Protein AF-A0AAD9BWB8-F1 (afdb_monomer_lite)

Structure (mmCIF, N/CA/C/O backbone):
data_AF-A0AAD9BWB8-F1
#
_entry.id   AF-A0AAD9BWB8-F1
#
loop_
_atom_site.group_PDB
_atom_site.id
_atom_site.type_symbol
_atom_site.label_atom_id
_atom_site.label_alt_id
_atom_site.label_comp_id
_atom_site.label_asym_id
_atom_site.label_entity_id
_atom_site.label_seq_id
_atom_site.pdbx_PDB_ins_code
_atom_site.Cartn_x
_atom_site.Cartn_y
_atom_site.Cartn_z
_atom_site.occupancy
_atom_site.B_iso_or_equiv
_atom_site.auth_seq_id
_atom_site.auth_comp_id
_atom_site.auth_asym_id
_atom_site.auth_atom_id
_atom_site.pdbx_PDB_model_num
ATOM 1 N N . MET A 1 1 ? -26.748 -10.540 14.492 1.00 40.69 1 MET A N 1
ATOM 2 C CA . MET A 1 1 ? -25.466 -10.487 15.224 1.00 40.69 1 MET A CA 1
ATOM 3 C C . MET A 1 1 ? -24.370 -10.670 14.185 1.00 40.69 1 MET A C 1
ATOM 5 O O . MET A 1 1 ? -24.223 -11.772 13.678 1.00 40.69 1 MET A O 1
ATOM 9 N N . ARG A 1 2 ? -23.760 -9.584 13.698 1.00 31.12 2 ARG A N 1
ATOM 10 C CA . ARG A 1 2 ? -22.780 -9.648 12.600 1.00 31.12 2 ARG A CA 1
ATOM 11 C C . ARG A 1 2 ? -21.392 -9.395 13.172 1.00 31.12 2 ARG A C 1
ATOM 13 O O . ARG A 1 2 ? -21.224 -8.481 13.971 1.00 31.12 2 ARG A O 1
ATOM 20 N N . ALA A 1 3 ? -20.481 -10.296 12.828 1.00 36.25 3 ALA A N 1
ATOM 21 C CA . ALA A 1 3 ? -19.157 -10.429 13.403 1.00 36.25 3 ALA A CA 1
ATOM 22 C C . ALA A 1 3 ? -18.286 -9.199 13.115 1.00 36.25 3 ALA A C 1
ATOM 24 O O . ALA A 1 3 ? -18.268 -8.688 11.997 1.00 36.25 3 ALA A O 1
ATOM 25 N N . PHE A 1 4 ? -17.602 -8.739 14.161 1.00 44.34 4 PHE A N 1
ATOM 26 C CA . PHE A 1 4 ? -16.553 -7.727 14.123 1.00 44.34 4 PHE A CA 1
ATOM 27 C C . PHE A 1 4 ? -15.409 -8.166 13.201 1.00 44.34 4 PHE A C 1
ATOM 29 O O . PHE A 1 4 ? -15.159 -9.365 13.065 1.00 44.34 4 PHE A O 1
ATOM 36 N N . ASN A 1 5 ? -14.692 -7.205 12.615 1.00 43.66 5 ASN A N 1
ATOM 37 C CA . ASN A 1 5 ? -13.374 -7.477 12.056 1.00 43.66 5 ASN A CA 1
ATOM 38 C C . ASN A 1 5 ? -12.444 -7.813 13.230 1.00 43.66 5 ASN A C 1
ATOM 40 O O . ASN A 1 5 ? -12.189 -6.949 14.065 1.00 43.66 5 ASN A O 1
ATOM 44 N N . LYS A 1 6 ? -12.043 -9.079 13.346 1.00 48.22 6 LYS A N 1
ATOM 45 C CA . LYS A 1 6 ? -11.223 -9.591 14.454 1.00 48.22 6 LYS A CA 1
ATOM 46 C C . LYS A 1 6 ? -9.721 -9.539 14.161 1.00 48.22 6 LYS A C 1
ATOM 48 O O . LYS A 1 6 ? -8.944 -9.961 15.002 1.00 48.22 6 LYS A O 1
ATOM 53 N N . ASP A 1 7 ? -9.323 -8.991 13.017 1.00 58.81 7 ASP A N 1
ATOM 54 C CA . ASP A 1 7 ? -7.925 -8.968 12.565 1.00 58.81 7 ASP A CA 1
ATOM 55 C C . ASP A 1 7 ? -7.147 -7.749 13.099 1.00 58.81 7 ASP A C 1
ATOM 57 O O . ASP A 1 7 ? -6.237 -7.242 12.450 1.00 58.81 7 ASP A O 1
ATOM 61 N N . MET A 1 8 ? -7.543 -7.226 14.261 1.00 63.72 8 MET A N 1
ATOM 62 C CA . MET A 1 8 ? -6.725 -6.290 15.026 1.00 63.72 8 MET A CA 1
ATOM 63 C C . MET A 1 8 ? -6.007 -7.117 16.077 1.00 63.72 8 MET A C 1
ATOM 65 O O . MET A 1 8 ? -6.665 -7.776 16.884 1.00 63.72 8 MET A O 1
ATOM 69 N N . ASP A 1 9 ? -4.679 -7.104 16.040 1.00 72.88 9 ASP A N 1
ATOM 70 C CA . ASP A 1 9 ? -3.872 -7.773 17.051 1.00 72.88 9 ASP A CA 1
ATOM 71 C C . ASP A 1 9 ? -4.329 -7.359 18.456 1.00 72.88 9 ASP A C 1
ATOM 73 O O . ASP A 1 9 ? -4.479 -6.177 18.767 1.00 72.88 9 ASP A O 1
ATOM 77 N N . GLU A 1 10 ? -4.567 -8.334 19.327 1.00 73.50 10 GLU A N 1
ATOM 78 C CA . GLU A 1 10 ? -5.000 -8.036 20.687 1.00 73.50 10 GLU A CA 1
ATOM 79 C C . GLU A 1 10 ? -3.903 -7.275 21.448 1.00 73.50 10 GLU A C 1
ATOM 81 O O . GLU A 1 10 ? -2.724 -7.641 21.417 1.00 73.50 10 GLU A O 1
ATOM 86 N N . GLY A 1 11 ? -4.295 -6.218 22.164 1.00 80.19 11 GLY A N 1
ATOM 87 C CA . GLY A 1 11 ? -3.391 -5.494 23.049 1.00 80.19 11 GLY A CA 1
ATOM 88 C C . GLY A 1 11 ? -3.694 -4.003 23.190 1.00 80.19 11 GLY A C 1
ATOM 89 O O . GLY A 1 11 ? -4.625 -3.482 22.570 1.00 80.19 11 GLY A O 1
ATOM 90 N N . PRO A 1 12 ? -2.919 -3.309 24.038 1.00 82.62 12 PRO A N 1
ATOM 91 C CA . PRO A 1 12 ? -2.983 -1.862 24.156 1.00 82.62 12 PRO A CA 1
ATOM 92 C C . PRO A 1 12 ? -2.446 -1.190 22.887 1.00 82.62 12 PRO A C 1
ATOM 94 O O . PRO A 1 12 ? -1.421 -1.585 22.322 1.00 82.62 12 PRO A O 1
ATOM 97 N N . TYR A 1 13 ? -3.149 -0.146 22.461 1.00 85.38 13 TYR A N 1
ATOM 98 C CA . TYR A 1 13 ? -2.775 0.694 21.333 1.00 85.38 13 TYR A CA 1
ATOM 99 C C . TYR A 1 13 ? -2.424 2.093 21.813 1.00 85.38 13 TYR A C 1
ATOM 101 O O . TYR A 1 13 ? -3.004 2.599 22.774 1.00 85.38 13 TYR A O 1
ATOM 109 N N . ILE A 1 14 ? -1.521 2.732 21.086 1.00 90.00 14 ILE A N 1
ATOM 110 C CA . ILE A 1 14 ? -1.129 4.116 21.309 1.00 90.00 14 ILE A CA 1
ATOM 111 C C . ILE A 1 14 ? -1.439 4.958 20.076 1.00 90.00 14 ILE A C 1
ATOM 113 O O . ILE A 1 14 ? -1.454 4.465 18.945 1.00 90.00 14 ILE A O 1
ATOM 117 N N . LEU A 1 15 ? -1.673 6.242 20.309 1.00 90.94 15 LEU A N 1
ATOM 118 C CA . LEU A 1 15 ? -1.929 7.230 19.275 1.00 90.94 15 LEU A CA 1
ATOM 119 C C . LEU A 1 15 ? -0.639 8.011 18.999 1.00 90.94 15 LEU A C 1
ATOM 121 O O . LEU A 1 15 ? 0.063 8.387 19.936 1.00 90.94 15 LEU A O 1
ATOM 125 N N . LEU A 1 16 ? -0.342 8.269 17.728 1.00 88.69 16 LEU A N 1
ATOM 126 C CA . LEU A 1 16 ? 0.867 8.949 17.276 1.00 88.69 16 LEU A CA 1
ATOM 127 C C . LEU A 1 16 ? 0.543 10.177 16.419 1.00 88.69 16 LEU A C 1
ATOM 129 O O . LEU A 1 16 ? -0.411 10.181 15.632 1.00 88.69 16 LEU A O 1
ATOM 133 N N . TYR A 1 17 ? 1.385 11.199 16.533 1.00 87.56 17 TYR A N 1
ATOM 134 C CA . TYR A 1 17 ? 1.416 12.332 15.614 1.00 87.56 17 TYR A CA 1
ATOM 135 C C . TYR A 1 17 ? 2.013 11.937 14.251 1.00 87.56 17 TYR A C 1
ATOM 137 O O . TYR A 1 17 ? 2.619 10.870 14.120 1.00 87.56 17 TYR A O 1
ATOM 145 N N . PRO A 1 18 ? 1.889 12.788 13.212 1.00 86.81 18 PRO A N 1
ATOM 146 C CA . PRO A 1 18 ? 2.468 12.514 11.895 1.00 86.81 18 PRO A CA 1
ATOM 147 C C . PRO A 1 18 ? 3.991 12.330 11.860 1.00 86.81 18 PRO A C 1
ATOM 149 O O . PRO A 1 18 ? 4.514 11.768 10.903 1.00 86.81 18 PRO A O 1
ATOM 152 N N . ASP A 1 19 ? 4.696 12.814 12.882 1.00 83.12 19 ASP A N 1
ATOM 153 C CA . ASP A 1 19 ? 6.136 12.624 13.081 1.00 83.12 19 ASP A CA 1
ATOM 154 C C . ASP A 1 19 ? 6.476 11.331 13.850 1.00 83.12 19 ASP A C 1
ATOM 156 O O . ASP A 1 19 ? 7.630 11.115 14.215 1.00 83.12 19 ASP A O 1
ATOM 160 N N . CYS A 1 20 ? 5.475 10.474 14.082 1.00 83.69 20 CYS A N 1
ATOM 161 C CA . CYS A 1 20 ? 5.552 9.224 14.835 1.00 83.69 20 CYS A CA 1
ATOM 162 C C . CYS A 1 20 ? 5.865 9.386 16.332 1.00 83.69 20 CYS A C 1
ATOM 164 O O . CYS A 1 20 ? 6.225 8.404 16.979 1.00 83.69 20 CYS A O 1
ATOM 166 N N . SER A 1 21 ? 5.712 10.582 16.906 1.00 86.38 21 SER A N 1
ATOM 167 C CA . SER A 1 21 ? 5.795 10.773 18.358 1.00 86.38 21 SER A CA 1
ATOM 168 C C . SER A 1 21 ? 4.485 10.406 19.066 1.00 86.38 21 SER A C 1
ATOM 170 O O . SER A 1 21 ? 3.401 10.535 18.495 1.00 86.38 21 SER A O 1
ATOM 172 N N . GLU A 1 22 ? 4.580 9.931 20.312 1.00 92.31 22 GLU A N 1
ATOM 173 C CA . GLU A 1 22 ? 3.417 9.556 21.128 1.00 92.31 22 GLU A CA 1
ATOM 174 C C . GLU A 1 22 ? 2.546 10.778 21.449 1.00 92.31 22 GLU A C 1
ATOM 176 O O . GLU A 1 22 ? 3.032 11.829 21.879 1.00 92.31 22 GLU A O 1
ATOM 181 N N . VAL A 1 23 ? 1.234 10.633 21.266 1.00 92.31 23 VAL A N 1
ATOM 182 C CA . VAL A 1 23 ? 0.262 11.683 21.573 1.00 92.31 23 VAL A CA 1
ATOM 183 C C . VAL A 1 23 ? 0.009 11.712 23.074 1.00 92.31 23 VAL A C 1
ATOM 185 O O . VAL A 1 23 ? -0.853 1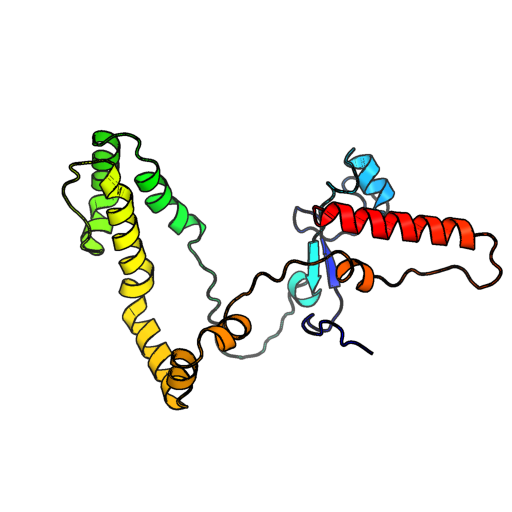1.009 23.596 1.00 92.31 23 VAL A O 1
ATOM 188 N N . VAL A 1 24 ? 0.770 12.560 23.763 1.00 91.50 24 VAL A N 1
ATOM 189 C CA . VAL A 1 24 ? 0.619 12.812 25.204 1.00 91.50 24 VAL A CA 1
ATOM 190 C C . VAL A 1 24 ? 0.045 14.208 25.444 1.00 91.50 24 VAL A C 1
ATOM 192 O O . VAL A 1 24 ? -1.018 14.363 26.045 1.00 91.50 24 VAL A O 1
ATOM 195 N N . ASN A 1 25 ? 0.714 15.225 24.903 1.00 92.06 25 ASN A N 1
ATOM 196 C CA . ASN A 1 25 ? 0.360 16.635 25.040 1.00 92.06 25 ASN A CA 1
ATOM 197 C C . ASN A 1 25 ? 0.154 17.275 23.673 1.00 92.06 25 ASN A C 1
ATOM 199 O O . ASN A 1 25 ? 0.683 16.781 22.677 1.00 92.06 25 ASN A O 1
ATOM 203 N N . VAL A 1 26 ? -0.564 18.397 23.623 1.00 88.94 26 VAL A N 1
ATOM 204 C CA . VAL A 1 26 ? -0.656 19.220 22.407 1.00 88.94 26 VAL A CA 1
ATOM 205 C C . VAL A 1 26 ? 0.753 19.711 22.020 1.00 88.94 26 VAL A C 1
ATOM 207 O O . VAL A 1 26 ? 1.475 20.186 22.903 1.00 88.94 26 VAL A O 1
ATOM 210 N N . PRO A 1 27 ? 1.195 19.606 20.748 1.00 85.62 27 PRO A N 1
ATOM 211 C CA . PRO A 1 27 ? 2.581 19.900 20.390 1.00 85.62 27 PRO A CA 1
ATOM 212 C C . PRO A 1 27 ? 2.973 21.340 20.722 1.00 85.62 27 PRO A C 1
ATOM 214 O O . PRO A 1 27 ? 2.262 22.282 20.383 1.00 85.62 27 PRO A O 1
ATOM 217 N N . GLY A 1 28 ? 4.120 21.510 21.382 1.00 82.50 28 GLY A N 1
ATOM 218 C CA . GLY A 1 28 ? 4.577 22.822 21.852 1.00 82.50 28 GLY A CA 1
ATOM 219 C C . GLY A 1 28 ? 3.905 23.306 23.145 1.00 82.50 28 GLY A C 1
ATOM 220 O O . GLY A 1 28 ? 4.086 24.464 23.517 1.00 82.50 28 GLY A O 1
ATOM 221 N N . SER A 1 29 ? 3.157 22.443 23.841 1.00 87.25 29 SER A N 1
ATOM 222 C CA . SER A 1 29 ? 2.510 22.736 25.122 1.00 87.25 29 SER A CA 1
ATOM 223 C C . SER A 1 29 ? 2.726 21.621 26.153 1.00 87.25 29 SER A C 1
ATOM 225 O O . SER A 1 29 ? 2.981 20.470 25.808 1.00 87.25 29 SER A O 1
ATOM 227 N N . GLU A 1 30 ? 2.566 21.955 27.436 1.00 90.44 30 GLU A N 1
ATOM 228 C CA . GLU A 1 30 ? 2.457 20.979 28.534 1.00 90.44 30 GLU A CA 1
ATOM 229 C C . GLU A 1 30 ? 1.013 20.501 28.758 1.00 90.44 30 GLU A C 1
ATOM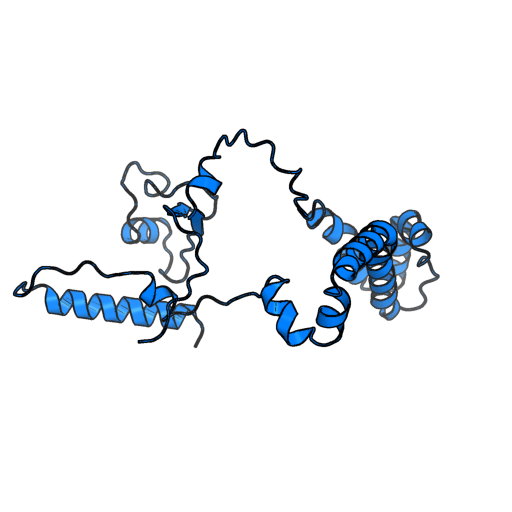 231 O O . GLU A 1 30 ? 0.752 19.665 29.622 1.00 90.44 30 GLU A O 1
ATOM 236 N N . LYS A 1 31 ? 0.049 21.041 28.004 1.00 88.50 31 LYS A N 1
ATOM 237 C CA . LYS A 1 31 ? -1.356 20.660 28.129 1.00 88.50 31 LYS A CA 1
ATOM 238 C C . LYS A 1 31 ? -1.595 19.240 27.607 1.00 88.50 31 LYS A C 1
ATOM 240 O O . LYS A 1 31 ? -1.192 18.962 26.472 1.00 88.50 31 LYS A O 1
ATOM 245 N N . PRO A 1 32 ? -2.325 18.393 28.359 1.00 92.81 32 PRO A N 1
ATOM 246 C CA . PRO A 1 32 ? -2.744 17.081 27.886 1.00 92.81 32 PRO A CA 1
ATOM 247 C C . PRO A 1 32 ? -3.475 17.173 26.552 1.00 92.81 32 PRO A C 1
ATOM 249 O O . PRO A 1 32 ? -4.235 18.113 26.307 1.00 92.81 32 PRO A O 1
ATOM 252 N N . PHE A 1 33 ? -3.252 16.188 25.691 1.00 92.00 33 PHE A N 1
ATOM 253 C CA . PHE A 1 33 ? -3.847 16.186 24.368 1.00 92.00 33 PHE A CA 1
ATOM 254 C C . PHE A 1 33 ? -5.378 16.230 24.431 1.00 92.00 33 PHE A C 1
ATOM 256 O O . PHE A 1 33 ? -6.035 15.383 25.037 1.00 92.00 33 PHE A O 1
ATOM 263 N N . THR A 1 34 ? -5.954 17.184 23.702 1.00 91.25 34 THR A N 1
ATOM 264 C CA . THR A 1 34 ? -7.346 17.125 23.268 1.00 91.25 34 THR A CA 1
ATOM 265 C C . THR A 1 34 ? -7.407 17.430 21.779 1.00 91.25 34 THR A C 1
ATOM 267 O O . THR A 1 34 ? -6.729 18.334 21.286 1.00 91.25 34 THR A O 1
ATOM 270 N N . LEU A 1 35 ? -8.261 16.717 21.043 1.00 88.69 35 LEU A N 1
ATOM 271 C CA . LEU A 1 35 ? -8.413 16.944 19.604 1.00 88.69 35 LEU A CA 1
ATOM 272 C C . LEU A 1 35 ? -8.872 18.382 19.291 1.00 88.69 35 LEU A C 1
ATOM 274 O O . LEU A 1 35 ? -8.523 18.936 18.252 1.00 88.69 35 LEU A O 1
ATOM 278 N N . ALA A 1 36 ? -9.639 19.005 20.192 1.00 88.44 36 ALA A N 1
ATOM 279 C CA . ALA A 1 36 ? -10.111 20.379 20.045 1.00 88.44 36 ALA A CA 1
ATOM 280 C C . ALA A 1 36 ? -8.980 21.414 20.159 1.00 88.44 36 ALA A C 1
ATOM 282 O O . ALA A 1 36 ? -8.907 22.319 19.325 1.00 88.44 36 ALA A O 1
ATOM 283 N N . GLU A 1 37 ? -8.092 21.281 21.148 1.00 90.56 37 GLU A N 1
ATOM 284 C CA . GLU A 1 37 ? -6.925 22.162 21.269 1.00 90.56 37 GLU A CA 1
ATOM 285 C C . GLU A 1 37 ? -5.916 21.893 20.151 1.00 90.56 37 GLU A C 1
ATOM 287 O O . GLU A 1 37 ? -5.456 22.835 19.512 1.00 90.56 37 GLU A O 1
ATOM 292 N N . TYR A 1 38 ? -5.672 20.626 19.810 1.00 91.62 38 TYR A N 1
ATOM 293 C CA . TYR A 1 38 ? -4.788 20.284 18.698 1.00 91.62 38 TYR A CA 1
ATOM 294 C C . TYR A 1 38 ? -5.286 20.837 17.357 1.00 91.62 38 TYR A C 1
ATOM 296 O O . TYR A 1 38 ? -4.515 21.409 16.586 1.00 91.62 38 TYR A O 1
ATOM 304 N N . LYS A 1 39 ? -6.599 20.758 17.091 1.00 90.25 39 LYS A N 1
ATOM 305 C CA . LYS A 1 39 ? -7.214 21.421 15.934 1.00 90.25 39 LYS A CA 1
ATOM 306 C C . LYS A 1 39 ? -6.954 22.925 15.947 1.00 90.25 39 LYS A C 1
ATOM 308 O O . LYS A 1 39 ? -6.638 23.492 14.900 1.00 90.25 39 LYS A O 1
ATOM 313 N N . LYS A 1 40 ? -7.172 23.569 17.098 1.00 89.56 40 LYS A N 1
ATOM 314 C CA . LYS A 1 40 ? -7.023 25.019 17.254 1.00 89.56 40 LYS A CA 1
ATOM 315 C C . LYS A 1 40 ? -5.597 25.453 16.920 1.00 89.56 40 LYS A C 1
ATOM 317 O O . LYS A 1 40 ? -5.441 26.412 16.170 1.00 89.56 40 LYS A O 1
ATOM 322 N N . ASP A 1 41 ? -4.604 24.712 17.399 1.00 87.38 41 ASP A N 1
ATOM 323 C CA . ASP A 1 41 ? -3.188 25.005 17.164 1.00 87.38 41 ASP A CA 1
ATOM 324 C C . ASP A 1 41 ? -2.771 24.730 15.714 1.00 87.38 41 ASP A C 1
ATOM 326 O O . ASP A 1 41 ? -2.023 25.505 15.122 1.00 87.38 41 ASP A O 1
ATOM 330 N N . LEU A 1 42 ? -3.315 23.679 15.089 1.00 86.81 42 LEU A N 1
ATOM 331 C CA . LEU A 1 42 ? -3.084 23.400 13.670 1.00 86.81 42 LEU A CA 1
ATOM 332 C C . LEU A 1 42 ? -3.775 24.394 12.725 1.00 86.81 42 LEU A C 1
ATOM 334 O O . LEU A 1 42 ? -3.383 24.492 11.562 1.00 86.81 42 LEU A O 1
ATOM 338 N N . GLY A 1 43 ? -4.842 25.067 13.171 1.00 87.19 43 GLY A N 1
ATOM 339 C CA . GLY A 1 43 ? -5.657 25.953 12.332 1.00 87.19 43 GLY A CA 1
ATOM 340 C C . GLY A 1 43 ? -6.353 25.238 11.163 1.00 87.19 43 GLY A C 1
ATOM 341 O O . GLY A 1 43 ? -6.685 25.865 10.158 1.00 87.19 43 GLY A O 1
ATOM 342 N N . LYS A 1 44 ? -6.547 23.916 11.258 1.00 83.00 44 LYS A N 1
ATOM 343 C CA . LYS A 1 44 ? -7.104 23.071 10.188 1.00 83.00 44 LYS A CA 1
ATOM 344 C C . LYS A 1 44 ? -8.553 22.667 10.473 1.00 83.00 44 LYS A C 1
ATOM 346 O O . LYS A 1 44 ? -9.011 22.648 11.613 1.00 83.00 44 LYS A O 1
ATOM 351 N N . ALA A 1 45 ? -9.287 22.308 9.419 1.00 82.88 45 ALA A N 1
ATOM 352 C CA . ALA A 1 45 ? -10.538 21.565 9.570 1.00 82.88 45 ALA A CA 1
ATOM 353 C C . ALA A 1 45 ? -10.247 20.180 10.172 1.00 82.88 45 ALA A C 1
ATOM 355 O O . ALA A 1 45 ? -9.182 19.625 9.900 1.00 82.88 45 ALA A O 1
ATOM 356 N N . TYR A 1 46 ? -11.189 19.613 10.939 1.00 80.19 46 TYR A N 1
ATOM 357 C CA . TYR A 1 46 ? -11.013 18.286 11.549 1.00 80.19 46 TYR A CA 1
ATOM 358 C C . TYR A 1 46 ? -10.619 17.230 10.504 1.00 80.19 46 TYR A C 1
ATOM 360 O O . TYR A 1 46 ? -9.676 16.488 10.743 1.00 80.19 46 TYR A O 1
ATOM 368 N N . ALA A 1 47 ? -11.206 17.289 9.299 1.00 77.94 47 ALA A N 1
ATOM 369 C CA . ALA A 1 47 ? -10.974 16.329 8.207 1.00 77.94 47 ALA A CA 1
ATOM 370 C C . ALA A 1 47 ? -9.536 16.330 7.670 1.00 77.94 47 ALA A C 1
ATOM 372 O O . ALA A 1 47 ? -9.136 15.462 6.906 1.00 77.94 47 ALA A O 1
ATOM 373 N N . ARG A 1 48 ? -8.746 17.339 8.046 1.00 79.00 48 ARG A N 1
ATOM 374 C CA . ARG A 1 48 ? -7.353 17.511 7.626 1.00 79.00 48 ARG A CA 1
ATOM 375 C C . ARG A 1 48 ? -6.366 17.246 8.765 1.00 79.00 48 ARG A C 1
ATOM 377 O O . ARG A 1 48 ? -5.190 17.593 8.633 1.00 79.00 48 ARG A O 1
ATOM 384 N N . ILE A 1 49 ? -6.844 16.706 9.885 1.00 88.12 49 ILE A N 1
ATOM 385 C CA . ILE A 1 49 ? -6.019 16.264 11.008 1.00 88.12 49 ILE A CA 1
ATOM 386 C C . ILE A 1 49 ? -5.734 14.777 10.819 1.00 88.12 49 ILE A C 1
ATOM 388 O O . ILE A 1 49 ? -6.652 13.978 10.669 1.00 88.12 49 ILE A O 1
ATOM 392 N N . THR A 1 50 ? -4.456 14.417 10.844 1.00 86.88 50 THR A N 1
ATOM 393 C CA . THR A 1 50 ? -3.998 13.035 10.693 1.00 86.88 50 THR A CA 1
ATOM 394 C C . THR A 1 50 ? -3.299 12.603 11.970 1.00 86.88 50 THR A C 1
ATOM 396 O O . THR A 1 50 ? -2.440 13.321 12.480 1.00 86.88 50 THR A O 1
ATOM 399 N N . LEU A 1 51 ? -3.683 11.433 12.469 1.00 90.44 51 LEU A N 1
ATOM 400 C CA . LEU A 1 51 ? -3.086 10.745 13.605 1.00 90.44 51 LEU A CA 1
ATOM 401 C C . LEU A 1 51 ? -2.942 9.274 13.218 1.00 90.44 51 LEU A C 1
ATOM 403 O O . LEU A 1 51 ? -3.754 8.760 12.445 1.00 90.44 51 LEU A O 1
ATOM 407 N N . PHE A 1 52 ? -1.929 8.604 13.747 1.00 85.50 52 PHE A N 1
ATOM 408 C CA . PHE A 1 52 ? -1.706 7.179 13.518 1.00 85.50 52 PHE A CA 1
ATOM 409 C C . PHE A 1 52 ? -1.983 6.387 14.791 1.00 85.50 52 PHE A C 1
ATOM 411 O O . PHE A 1 52 ? -1.908 6.931 15.887 1.00 85.50 52 PHE A O 1
ATOM 418 N N . ILE A 1 53 ? -2.301 5.102 14.656 1.00 88.44 53 ILE A N 1
ATOM 419 C CA . ILE A 1 53 ? -2.462 4.186 15.786 1.00 88.44 53 ILE A CA 1
ATOM 420 C C . ILE A 1 53 ? -1.554 2.976 15.572 1.00 88.44 53 ILE A C 1
ATOM 422 O O . ILE A 1 53 ? -1.456 2.464 14.456 1.00 88.44 53 ILE A O 1
ATOM 426 N N . CYS A 1 54 ? -0.875 2.521 16.619 1.00 84.06 54 CYS A N 1
ATOM 427 C CA . CYS A 1 54 ? -0.085 1.294 16.573 1.00 84.06 54 CYS A CA 1
ATOM 428 C C . CYS A 1 54 ? -0.148 0.548 17.907 1.00 84.06 54 CYS A C 1
ATOM 430 O O . CYS A 1 54 ? -0.553 1.105 18.928 1.00 84.06 54 CYS A O 1
ATOM 432 N N . LEU A 1 55 ? 0.219 -0.732 17.887 1.00 86.50 55 LEU A N 1
ATOM 433 C CA . LEU A 1 55 ? 0.339 -1.529 19.102 1.00 86.50 55 LEU A CA 1
ATOM 434 C C . LEU A 1 55 ? 1.469 -0.997 19.979 1.00 86.50 55 LEU A C 1
ATOM 436 O O . LEU A 1 55 ? 2.583 -0.771 19.502 1.00 86.50 55 LEU A O 1
ATOM 440 N N . GLU A 1 56 ? 1.212 -0.907 21.279 1.00 85.75 56 GLU A N 1
ATOM 441 C CA . GLU A 1 56 ? 2.192 -0.428 22.254 1.00 85.75 56 GLU A CA 1
ATOM 442 C C . GLU A 1 56 ? 3.488 -1.255 22.224 1.00 85.75 56 GLU A C 1
ATOM 444 O O . GLU A 1 56 ? 4.578 -0.686 22.261 1.00 85.75 56 GLU A O 1
ATOM 449 N N . LYS A 1 57 ? 3.388 -2.584 22.052 1.00 83.56 57 LYS A N 1
ATOM 450 C CA . LYS A 1 57 ? 4.551 -3.486 21.932 1.00 83.56 57 LYS A CA 1
ATOM 451 C C . LYS A 1 57 ? 5.456 -3.164 20.736 1.00 83.56 57 LYS A C 1
ATOM 453 O O . LYS A 1 57 ? 6.668 -3.330 20.828 1.00 83.56 57 LYS A O 1
ATOM 458 N N . HIS A 1 58 ? 4.886 -2.677 19.631 1.00 83.50 58 HIS A N 1
ATOM 459 C CA . HIS A 1 58 ? 5.652 -2.295 18.440 1.00 83.50 58 HIS A CA 1
ATOM 460 C C . HIS A 1 58 ? 6.312 -0.924 18.606 1.00 83.50 58 HIS A C 1
ATOM 462 O O . HIS A 1 58 ? 7.321 -0.648 17.966 1.00 83.50 58 HIS A O 1
ATOM 468 N N . PHE A 1 59 ? 5.756 -0.068 19.464 1.00 83.75 59 PHE A N 1
ATOM 469 C CA . PHE A 1 59 ? 6.290 1.265 19.709 1.00 83.75 59 PHE A CA 1
ATOM 470 C C . PHE A 1 59 ? 7.344 1.306 20.811 1.00 83.75 59 PHE A C 1
ATOM 472 O O . PHE A 1 59 ? 8.380 1.943 20.647 1.00 83.75 59 PHE A O 1
ATOM 479 N N . ARG A 1 60 ? 7.092 0.632 21.939 1.00 82.12 60 ARG A N 1
ATOM 480 C CA . ARG A 1 60 ? 7.986 0.660 23.106 1.00 82.12 60 ARG A CA 1
ATOM 481 C C . ARG A 1 60 ? 9.200 -0.263 22.970 1.00 82.12 60 ARG A C 1
ATOM 483 O O . ARG A 1 60 ? 10.073 -0.190 23.824 1.00 82.12 60 ARG A O 1
ATOM 490 N N . GLY A 1 61 ? 9.264 -1.081 21.915 1.00 62.81 61 GLY A N 1
ATOM 491 C CA . GLY A 1 61 ? 10.344 -2.041 21.689 1.00 62.81 61 GLY A CA 1
ATOM 492 C C . GLY A 1 61 ? 10.376 -3.097 22.790 1.00 62.81 61 GLY A C 1
ATOM 493 O O . GLY A 1 61 ? 11.092 -2.950 23.774 1.00 62.81 61 GLY A O 1
ATOM 494 N N . GLY A 1 62 ? 9.576 -4.153 22.642 1.00 47.12 62 GLY A N 1
ATOM 495 C CA . GLY A 1 62 ? 9.678 -5.317 23.519 1.00 47.12 62 GLY A CA 1
ATOM 496 C C . GLY A 1 62 ? 11.039 -5.994 23.355 1.00 47.12 62 GLY A C 1
ATOM 497 O O . GLY A 1 62 ? 11.365 -6.478 22.274 1.00 47.12 62 GLY A O 1
ATOM 498 N N . ASP A 1 63 ? 11.818 -6.008 24.432 1.00 50.78 63 ASP A N 1
ATOM 499 C CA . ASP A 1 63 ? 13.008 -6.836 24.616 1.00 50.78 63 ASP A CA 1
ATOM 500 C C . ASP A 1 63 ? 12.569 -8.303 24.773 1.00 50.78 63 ASP A C 1
ATOM 502 O O . ASP A 1 63 ? 12.528 -8.840 25.876 1.00 50.78 63 ASP A O 1
ATOM 506 N N . ASP A 1 64 ? 12.165 -8.940 23.672 1.00 43.47 64 ASP A N 1
ATOM 507 C CA . ASP A 1 64 ? 11.946 -10.384 23.636 1.00 43.47 64 ASP A CA 1
ATOM 508 C C . ASP A 1 64 ? 13.232 -11.058 23.159 1.00 43.47 64 ASP A C 1
ATOM 510 O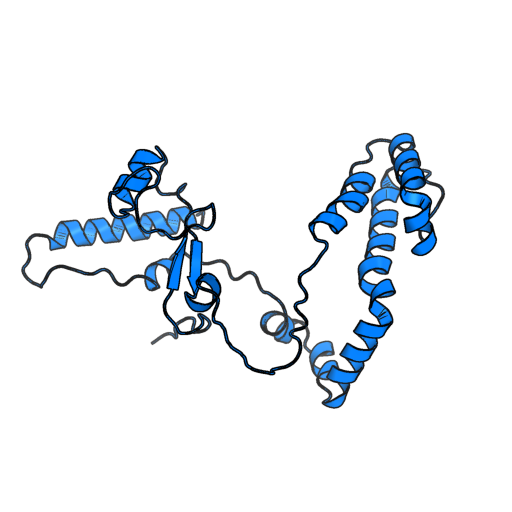 O . ASP A 1 64 ? 13.487 -11.275 21.974 1.00 43.47 64 ASP A O 1
ATOM 514 N N . THR A 1 65 ? 14.049 -11.423 24.144 1.00 48.47 65 THR A N 1
ATOM 515 C CA . THR A 1 65 ? 15.012 -12.518 24.030 1.00 48.47 65 THR A CA 1
ATOM 516 C C . THR A 1 65 ? 14.240 -13.824 23.828 1.00 48.47 65 THR A C 1
ATOM 518 O O . THR A 1 65 ? 14.022 -14.602 24.752 1.00 48.47 65 THR A O 1
ATOM 521 N N . SER A 1 66 ? 13.801 -14.067 22.596 1.00 40.78 66 SER A N 1
ATOM 522 C CA . SER A 1 66 ? 13.303 -15.362 22.149 1.00 40.78 66 SER A CA 1
ATOM 523 C C . SER A 1 66 ? 14.056 -15.745 20.886 1.00 40.78 66 SER A C 1
ATOM 525 O O . SER A 1 66 ? 14.023 -15.038 19.881 1.00 40.78 66 SER A O 1
ATOM 527 N N . ASP A 1 67 ? 14.775 -16.857 20.992 1.00 42.94 67 ASP A N 1
ATOM 528 C CA . ASP A 1 67 ? 15.586 -17.530 19.977 1.00 42.94 67 ASP A CA 1
ATOM 529 C C . ASP A 1 67 ? 14.689 -18.133 18.878 1.00 42.94 67 ASP A C 1
ATOM 531 O O . ASP A 1 67 ? 14.658 -19.340 18.643 1.00 42.94 67 ASP A O 1
ATOM 535 N N . SER A 1 68 ? 13.865 -17.287 18.264 1.00 42.16 68 SER A N 1
ATOM 536 C CA . SER A 1 68 ? 12.901 -17.660 17.244 1.00 42.16 68 SER A CA 1
ATOM 537 C C . SER A 1 68 ? 13.386 -17.094 15.924 1.00 42.16 68 SER A C 1
ATOM 539 O O . SER A 1 68 ? 13.483 -15.878 15.777 1.00 42.16 68 SER A O 1
ATOM 541 N N . ASP A 1 69 ? 13.740 -18.025 15.035 1.00 36.59 69 ASP A N 1
ATOM 542 C CA . ASP A 1 69 ? 14.073 -17.905 13.619 1.00 36.59 69 ASP A CA 1
ATOM 543 C C . ASP A 1 69 ? 14.210 -16.484 13.110 1.00 36.59 69 ASP A C 1
ATOM 545 O O . ASP A 1 69 ? 13.229 -15.748 13.078 1.00 36.59 69 ASP A O 1
ATOM 549 N N . SER A 1 70 ? 15.418 -16.160 12.631 1.00 36.03 70 SER A N 1
ATOM 550 C CA . SER A 1 70 ? 15.706 -14.977 11.822 1.00 36.03 70 SER A CA 1
ATOM 551 C C . SER A 1 70 ? 14.490 -14.627 10.981 1.00 36.03 70 SER A C 1
ATOM 553 O O . SER A 1 70 ? 14.254 -15.248 9.942 1.00 36.03 70 SER A O 1
ATOM 555 N N . GLU A 1 71 ? 13.701 -13.668 11.463 1.00 36.34 71 GLU A N 1
ATOM 556 C CA . GLU A 1 71 ? 12.547 -13.213 10.729 1.00 36.34 71 GLU A CA 1
ATOM 557 C C . GLU A 1 71 ? 13.165 -12.691 9.440 1.00 36.34 71 GLU A C 1
ATOM 559 O O . GLU A 1 71 ? 14.001 -11.776 9.448 1.00 36.34 71 GLU A O 1
ATOM 564 N N . ILE A 1 72 ? 12.876 -13.359 8.320 1.00 38.91 72 ILE A N 1
ATOM 565 C CA . ILE A 1 72 ? 13.183 -12.805 7.013 1.00 38.91 72 ILE A CA 1
ATOM 566 C C . ILE A 1 72 ? 12.208 -11.650 6.901 1.00 38.91 72 ILE A C 1
ATOM 568 O O . ILE A 1 72 ? 11.142 -11.741 6.299 1.00 38.91 72 ILE A O 1
ATOM 572 N N . VAL A 1 73 ? 12.579 -10.545 7.537 1.00 30.81 73 VAL A N 1
ATOM 573 C CA . VAL A 1 73 ? 11.988 -9.262 7.295 1.00 30.81 73 VAL A CA 1
ATOM 574 C C . VAL A 1 73 ? 12.359 -9.006 5.847 1.00 30.81 73 VAL A C 1
ATOM 576 O O . VAL A 1 73 ? 13.467 -8.553 5.538 1.00 30.81 73 VAL A O 1
ATOM 579 N N . ILE A 1 74 ? 11.424 -9.294 4.941 1.00 36.31 74 ILE A N 1
ATOM 580 C CA . ILE A 1 74 ? 11.389 -8.698 3.609 1.00 36.31 74 ILE A CA 1
ATOM 581 C C . ILE A 1 74 ? 11.065 -7.214 3.833 1.00 36.31 74 ILE A C 1
ATOM 583 O O . ILE A 1 74 ? 10.068 -6.670 3.375 1.00 36.31 74 ILE A O 1
ATOM 587 N N . THR A 1 75 ? 11.926 -6.522 4.583 1.00 32.00 75 THR A N 1
ATOM 588 C CA . THR A 1 75 ? 12.072 -5.093 4.440 1.00 32.00 75 THR A CA 1
ATOM 589 C C . THR A 1 75 ? 12.584 -4.987 3.032 1.00 32.00 75 THR A C 1
ATOM 591 O O . THR A 1 75 ? 13.675 -5.466 2.711 1.00 32.00 75 THR A O 1
ATOM 594 N N . SER A 1 76 ? 11.746 -4.430 2.166 1.00 41.91 76 SER A N 1
ATOM 595 C CA . SER A 1 76 ? 12.164 -3.946 0.867 1.00 41.91 76 SER A CA 1
ATOM 596 C C . SER A 1 76 ? 13.232 -2.890 1.136 1.00 41.91 76 SER A C 1
ATOM 598 O O . SER A 1 76 ? 12.970 -1.692 1.210 1.00 41.91 76 SER A O 1
ATOM 600 N N . ARG A 1 77 ? 14.462 -3.353 1.383 1.00 35.28 77 ARG A N 1
ATOM 601 C CA . ARG A 1 77 ? 15.664 -2.588 1.712 1.00 35.28 77 ARG A CA 1
ATOM 602 C C . ARG A 1 77 ? 16.152 -1.920 0.424 1.00 35.28 77 ARG A C 1
ATOM 604 O O . ARG A 1 77 ? 17.317 -2.021 0.058 1.00 35.28 77 ARG A O 1
ATOM 611 N N . SER A 1 78 ? 15.205 -1.351 -0.329 1.00 47.34 78 SER A N 1
ATOM 612 C CA . SER A 1 78 ? 15.360 -0.821 -1.670 1.00 47.34 78 SER A CA 1
ATOM 613 C C . SER A 1 78 ? 14.087 -0.184 -2.257 1.00 47.34 78 SER A C 1
ATOM 615 O O . SER A 1 78 ? 14.108 0.014 -3.457 1.00 47.34 78 SER A O 1
ATOM 617 N N . THR A 1 79 ? 13.010 0.212 -1.563 1.00 42.41 79 THR A N 1
ATOM 618 C CA . THR A 1 79 ? 12.027 1.107 -2.245 1.00 42.41 79 THR A CA 1
ATOM 619 C C . THR A 1 79 ? 12.704 2.414 -2.688 1.00 42.41 79 THR A C 1
ATOM 621 O O . THR A 1 79 ? 12.551 2.853 -3.823 1.00 42.41 79 THR A O 1
ATOM 624 N N . ALA A 1 80 ? 13.603 2.959 -1.861 1.00 37.81 80 ALA A N 1
ATOM 625 C CA . ALA A 1 80 ? 14.404 4.141 -2.198 1.00 37.81 80 ALA A CA 1
ATOM 626 C C . ALA A 1 80 ? 15.451 3.924 -3.319 1.00 37.81 80 ALA A C 1
ATOM 628 O O . ALA A 1 80 ? 15.825 4.883 -3.990 1.00 37.81 80 ALA A O 1
ATOM 629 N N . LYS A 1 81 ? 15.925 2.685 -3.540 1.00 44.66 81 LYS A N 1
ATOM 630 C CA . LYS A 1 81 ? 16.846 2.335 -4.645 1.00 44.66 81 LYS A CA 1
ATOM 631 C C . LYS A 1 81 ? 16.117 1.813 -5.896 1.00 44.66 81 LYS A C 1
ATOM 633 O O . LYS A 1 81 ? 16.644 1.988 -6.987 1.00 44.66 81 LYS A O 1
ATOM 638 N N . PHE A 1 82 ? 14.910 1.253 -5.750 1.00 46.34 82 PHE A N 1
ATOM 639 C CA . PHE A 1 82 ? 13.957 0.975 -6.838 1.00 46.34 82 PHE A CA 1
ATOM 640 C C . PHE A 1 82 ? 13.659 2.278 -7.591 1.00 46.34 82 PHE A C 1
ATOM 642 O O . PHE A 1 82 ? 13.779 2.363 -8.805 1.00 46.34 82 PHE A O 1
ATOM 649 N N . ASN A 1 83 ? 13.401 3.349 -6.837 1.00 52.44 83 ASN A N 1
ATOM 650 C CA . ASN A 1 83 ? 12.943 4.629 -7.373 1.00 52.44 83 ASN A CA 1
ATOM 651 C C . ASN A 1 83 ? 14.033 5.515 -8.012 1.00 52.44 83 ASN A C 1
ATOM 653 O O . ASN A 1 83 ? 13.749 6.670 -8.322 1.00 52.44 83 ASN A O 1
ATOM 657 N N . GLN A 1 84 ? 15.281 5.068 -8.184 1.00 51.09 84 GLN A N 1
ATOM 658 C CA . GLN A 1 84 ? 16.327 5.933 -8.765 1.00 51.09 84 GLN A CA 1
ATOM 659 C C . GLN A 1 84 ? 16.729 5.589 -10.199 1.00 51.09 84 GLN A C 1
ATOM 661 O O . GLN A 1 84 ? 17.199 6.483 -10.892 1.00 51.09 84 GLN A O 1
ATOM 666 N N . ALA A 1 85 ? 16.553 4.352 -10.667 1.00 48.91 85 ALA A N 1
ATOM 667 C CA . ALA A 1 85 ? 16.876 3.987 -12.051 1.00 48.91 85 ALA A CA 1
ATOM 668 C C . ALA A 1 85 ? 15.622 3.938 -12.941 1.00 48.91 85 ALA A C 1
ATOM 670 O O . ALA A 1 85 ? 15.623 4.500 -14.038 1.00 48.91 85 ALA A O 1
ATOM 671 N N . ASP A 1 86 ? 14.532 3.357 -12.432 1.00 53.53 86 ASP A N 1
ATOM 672 C CA . ASP A 1 86 ? 13.279 3.171 -13.177 1.00 53.53 86 ASP A CA 1
ATOM 673 C C . ASP A 1 86 ? 12.591 4.513 -13.461 1.00 53.53 86 ASP A C 1
ATOM 675 O O . ASP A 1 86 ? 12.256 4.837 -14.601 1.00 53.53 86 ASP A O 1
ATOM 679 N N . THR A 1 87 ? 12.523 5.369 -12.441 1.00 56.12 87 THR A N 1
ATOM 680 C CA . THR A 1 87 ? 11.937 6.713 -12.514 1.00 56.12 87 THR A CA 1
ATOM 681 C C . THR A 1 87 ? 12.705 7.640 -13.451 1.00 56.12 87 THR A C 1
ATOM 683 O O . THR A 1 87 ? 12.155 8.637 -13.901 1.00 56.12 87 THR A O 1
ATOM 686 N N . VAL A 1 88 ? 13.976 7.368 -13.763 1.00 58.97 88 VAL A N 1
ATOM 687 C CA . VAL A 1 88 ? 14.781 8.275 -14.600 1.00 58.97 88 VAL A CA 1
ATOM 688 C C . VAL A 1 88 ? 14.758 7.854 -16.073 1.00 58.97 88 VAL A C 1
ATOM 690 O O . VAL A 1 88 ? 14.734 8.721 -16.944 1.00 58.97 88 VAL A O 1
ATOM 693 N N . ILE A 1 89 ? 14.658 6.552 -16.373 1.00 65.38 89 ILE A N 1
ATOM 694 C CA . ILE A 1 89 ? 14.454 6.054 -17.748 1.00 65.38 89 ILE A CA 1
ATOM 695 C C . ILE A 1 89 ? 13.009 6.305 -18.210 1.00 65.38 89 ILE A C 1
ATOM 697 O O . ILE A 1 89 ? 12.786 6.721 -19.350 1.00 65.38 89 ILE A O 1
ATOM 701 N N . GLU A 1 90 ? 12.017 6.132 -17.329 1.00 66.81 90 GLU A N 1
ATOM 702 C CA . GLU A 1 90 ? 10.606 6.372 -17.664 1.00 66.81 90 GLU A CA 1
ATOM 703 C C . GLU A 1 90 ? 10.308 7.853 -17.968 1.00 66.81 90 GLU A C 1
ATOM 705 O O . GLU A 1 90 ? 9.486 8.163 -18.837 1.00 66.81 90 GLU A O 1
ATOM 710 N N . ASN A 1 91 ? 11.038 8.776 -17.337 1.00 69.44 91 ASN A N 1
ATOM 711 C CA . ASN A 1 91 ? 10.875 10.221 -17.520 1.00 69.44 91 ASN A CA 1
ATOM 712 C C . ASN A 1 91 ? 11.592 10.796 -18.753 1.00 69.44 91 ASN A C 1
ATOM 714 O O . ASN A 1 91 ? 11.506 11.998 -19.004 1.00 69.44 91 ASN A O 1
ATOM 718 N N . ALA A 1 92 ? 12.269 9.972 -19.559 1.00 76.69 92 ALA A N 1
ATOM 719 C CA . ALA A 1 92 ? 12.887 10.453 -20.788 1.00 76.69 92 ALA A CA 1
ATOM 720 C C . ALA A 1 92 ? 11.824 11.008 -21.760 1.00 76.69 92 ALA A C 1
ATOM 722 O O . ALA A 1 92 ? 10.885 10.304 -22.157 1.00 76.69 92 ALA A O 1
ATOM 723 N N . ALA A 1 93 ? 11.983 12.284 -22.127 1.00 80.62 93 ALA A N 1
ATOM 724 C CA . ALA A 1 93 ? 11.084 13.025 -23.016 1.00 80.62 93 ALA A CA 1
ATOM 725 C C . ALA A 1 93 ? 11.575 13.080 -24.477 1.00 80.62 93 ALA A C 1
ATOM 727 O O . ALA A 1 93 ? 10.853 13.550 -25.352 1.00 80.62 93 ALA A O 1
ATOM 728 N N . SER A 1 94 ? 12.792 12.601 -24.753 1.00 87.12 94 SER A N 1
ATOM 729 C CA . SER A 1 94 ? 13.381 12.543 -26.093 1.00 87.12 94 SER A CA 1
ATOM 730 C C . SER A 1 94 ? 14.253 11.299 -26.263 1.00 87.12 94 SER A C 1
ATOM 732 O O . SER A 1 94 ? 14.682 10.685 -25.282 1.00 87.12 94 SER A O 1
ATOM 734 N N . VAL A 1 95 ? 14.519 10.925 -27.519 1.00 87.00 95 VAL A N 1
ATOM 735 C CA . VAL A 1 95 ? 15.363 9.764 -27.851 1.00 87.00 95 VAL A CA 1
ATOM 736 C C . VAL A 1 95 ? 16.786 9.965 -27.332 1.00 87.00 95 VAL A C 1
ATOM 738 O O . VAL A 1 95 ? 17.375 9.036 -26.788 1.00 87.00 95 VAL A O 1
ATOM 741 N N . ASP A 1 96 ? 17.324 11.180 -27.433 1.00 86.44 96 ASP A N 1
ATOM 742 C CA . ASP A 1 96 ? 18.676 11.486 -26.963 1.00 86.44 96 ASP A CA 1
ATOM 743 C C . ASP A 1 96 ? 18.779 11.430 -25.436 1.00 86.44 96 ASP A C 1
ATOM 745 O O . ASP A 1 96 ? 19.716 10.825 -24.917 1.00 86.44 96 ASP A O 1
ATOM 749 N N . ALA A 1 97 ? 17.772 11.938 -24.713 1.00 84.44 97 ALA A N 1
ATOM 750 C CA . ALA A 1 97 ? 17.706 11.800 -23.258 1.00 84.44 97 ALA A CA 1
ATOM 751 C C . ALA A 1 97 ? 17.614 10.323 -22.840 1.00 84.44 97 ALA A C 1
ATOM 753 O O . ALA A 1 97 ? 18.294 9.887 -21.914 1.00 84.44 97 ALA A O 1
ATOM 754 N N . LEU A 1 98 ? 16.817 9.518 -23.551 1.00 83.94 98 LEU A N 1
ATOM 755 C CA . LEU A 1 98 ? 16.694 8.085 -23.281 1.00 83.94 98 LEU A CA 1
ATOM 756 C C . LEU A 1 98 ? 18.008 7.334 -23.547 1.00 83.94 98 LEU A C 1
ATOM 758 O O . LEU A 1 98 ? 18.387 6.461 -22.765 1.00 83.94 98 LEU A O 1
ATOM 762 N N . ARG A 1 99 ? 18.734 7.691 -24.614 1.00 86.44 99 ARG A N 1
ATOM 763 C CA . ARG A 1 99 ? 20.065 7.145 -24.925 1.00 86.44 99 ARG A CA 1
ATOM 764 C C . ARG A 1 99 ? 21.090 7.513 -23.863 1.00 86.44 99 ARG A C 1
ATOM 766 O O . ARG A 1 99 ? 21.810 6.630 -23.407 1.00 86.44 99 ARG A O 1
ATOM 773 N N . GLU A 1 100 ? 21.133 8.775 -23.442 1.00 85.00 100 GLU A N 1
ATOM 774 C CA . GLU A 1 100 ? 22.018 9.234 -22.369 1.00 85.00 100 GLU A CA 1
ATOM 775 C C . GLU A 1 100 ? 21.756 8.455 -21.076 1.00 85.00 100 GLU A C 1
ATOM 777 O O . GLU A 1 100 ? 22.687 7.912 -20.479 1.00 85.00 100 GLU A O 1
ATOM 782 N N . MET A 1 101 ? 20.486 8.303 -20.689 1.00 80.75 101 MET A N 1
ATOM 783 C CA . MET A 1 101 ? 20.111 7.538 -19.499 1.00 80.75 101 MET A CA 1
ATOM 784 C C . MET A 1 101 ? 20.457 6.050 -19.620 1.00 80.75 101 MET A C 1
ATOM 786 O O . MET A 1 101 ? 21.010 5.464 -18.689 1.00 80.75 101 MET A O 1
ATOM 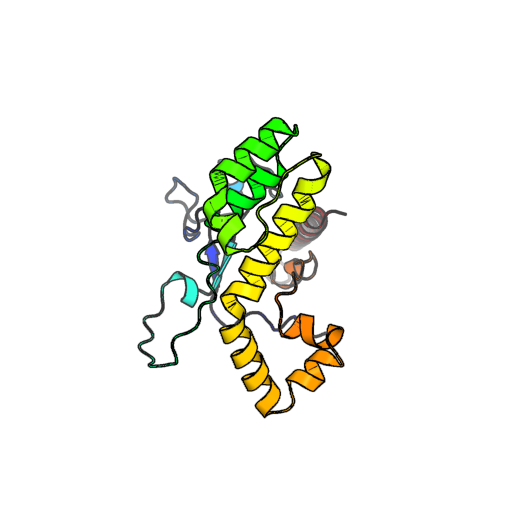790 N N . THR A 1 102 ? 20.205 5.444 -20.780 1.00 83.50 102 THR A N 1
ATOM 791 C CA . THR A 1 102 ? 20.575 4.049 -21.070 1.00 83.50 102 THR A CA 1
ATOM 792 C C . THR A 1 102 ? 22.087 3.844 -20.955 1.00 83.50 102 THR A C 1
ATOM 794 O O . THR A 1 102 ? 22.541 2.866 -20.363 1.00 83.50 102 THR A O 1
ATOM 797 N N . MET A 1 103 ? 22.882 4.790 -21.462 1.00 84.69 103 MET A N 1
ATOM 798 C CA . MET A 1 103 ? 24.343 4.745 -21.372 1.00 84.69 103 MET A CA 1
ATOM 799 C C . MET A 1 103 ? 24.835 4.948 -19.939 1.00 84.69 103 MET A C 1
ATOM 801 O O . MET A 1 103 ? 25.700 4.200 -19.476 1.00 84.69 103 MET A O 1
ATOM 805 N N . ARG A 1 104 ? 24.239 5.892 -19.201 1.00 83.88 104 ARG A N 1
ATOM 806 C CA . ARG A 1 104 ? 24.544 6.158 -17.788 1.00 83.88 104 ARG A CA 1
ATOM 807 C C . ARG A 1 104 ? 24.321 4.932 -16.897 1.00 83.88 104 ARG A C 1
ATOM 809 O O . ARG A 1 104 ? 25.070 4.736 -15.944 1.00 83.88 104 ARG A O 1
ATOM 816 N N . HIS A 1 105 ? 23.335 4.097 -17.224 1.00 81.38 105 HIS A N 1
ATOM 817 C CA . HIS A 1 105 ? 23.010 2.864 -16.498 1.00 81.38 105 HIS A CA 1
ATOM 818 C C . HIS A 1 105 ? 23.440 1.578 -17.234 1.00 81.38 105 HIS A C 1
ATOM 820 O O . HIS A 1 105 ? 22.979 0.485 -16.900 1.00 81.38 105 HIS A O 1
ATOM 826 N N . SER A 1 106 ? 24.350 1.679 -18.208 1.00 83.00 106 SER A N 1
ATOM 827 C CA . SER A 1 106 ? 24.722 0.577 -19.109 1.00 83.00 106 SER A CA 1
ATOM 828 C C . SER A 1 106 ? 25.193 -0.693 -18.396 1.00 83.00 106 SER A C 1
ATOM 830 O O . SER A 1 106 ? 24.730 -1.773 -18.746 1.00 83.00 106 SER A O 1
ATOM 832 N N . THR A 1 107 ? 26.026 -0.595 -17.355 1.00 81.56 107 THR A N 1
ATOM 833 C CA . THR A 1 107 ? 26.519 -1.759 -16.589 1.00 81.56 107 THR A CA 1
ATOM 834 C C . THR A 1 107 ? 25.382 -2.592 -15.992 1.00 81.56 107 THR A C 1
ATOM 836 O O . THR A 1 107 ? 25.397 -3.824 -16.027 1.00 81.56 107 THR A O 1
ATOM 839 N N . MET A 1 108 ? 24.369 -1.917 -15.452 1.00 82.94 108 MET A N 1
ATOM 840 C CA . MET A 1 108 ? 23.201 -2.549 -14.844 1.00 82.94 108 MET A CA 1
ATOM 841 C C . MET A 1 108 ? 22.319 -3.207 -15.913 1.00 82.94 108 MET A C 1
ATOM 843 O O . MET A 1 108 ? 21.958 -4.375 -15.777 1.00 82.94 108 MET A O 1
ATOM 847 N N . LEU A 1 109 ? 22.045 -2.493 -17.009 1.00 82.62 109 LEU A N 1
ATOM 848 C CA . LEU A 1 109 ? 21.254 -3.013 -18.128 1.00 82.62 109 LEU A CA 1
ATOM 849 C C . LEU A 1 109 ? 21.954 -4.181 -18.838 1.00 82.62 109 LEU A C 1
ATOM 851 O O . LEU A 1 109 ? 21.296 -5.124 -19.269 1.00 82.62 109 LEU A O 1
ATOM 855 N N . GLN A 1 110 ? 23.285 -4.149 -18.930 1.00 85.31 110 GLN A N 1
ATOM 856 C CA . GLN A 1 110 ? 24.092 -5.228 -19.494 1.00 85.31 110 GLN A CA 1
ATOM 857 C C . GLN A 1 110 ? 24.054 -6.473 -18.606 1.00 85.31 110 GLN A C 1
ATOM 859 O O . GLN A 1 110 ? 23.879 -7.575 -19.115 1.00 85.31 110 GLN A O 1
ATOM 864 N N . THR A 1 111 ? 24.136 -6.299 -17.283 1.00 83.12 111 THR A N 1
ATOM 865 C CA . THR A 1 111 ? 23.989 -7.401 -16.316 1.00 83.12 111 THR A CA 1
ATOM 866 C C . THR A 1 111 ? 22.603 -8.043 -16.407 1.00 83.12 111 THR A C 1
ATOM 868 O O . THR A 1 111 ? 22.475 -9.261 -16.316 1.00 83.12 111 THR A O 1
ATOM 871 N N . ALA A 1 112 ? 21.570 -7.231 -16.638 1.00 82.19 112 ALA A N 1
ATOM 872 C CA . ALA A 1 112 ? 20.206 -7.698 -16.866 1.00 82.19 112 ALA A CA 1
ATOM 873 C C . ALA A 1 112 ? 19.962 -8.247 -18.288 1.00 82.19 112 ALA A C 1
ATOM 875 O O . ALA A 1 112 ? 18.878 -8.748 -18.568 1.00 82.19 112 ALA A O 1
ATOM 876 N N . GLY A 1 113 ? 20.934 -8.135 -19.203 1.00 86.12 113 GLY A N 1
ATOM 877 C CA . GLY A 1 113 ? 20.798 -8.554 -20.602 1.00 86.12 113 GLY A CA 1
ATOM 878 C C . GLY A 1 113 ? 19.825 -7.710 -21.435 1.00 86.12 113 GLY A C 1
ATOM 879 O O . GLY A 1 113 ? 19.416 -8.138 -22.509 1.00 86.12 113 GLY A O 1
ATOM 880 N N . CYS A 1 114 ? 19.443 -6.521 -20.961 1.00 86.88 114 CYS A N 1
ATOM 881 C CA . CYS A 1 114 ? 18.428 -5.673 -21.596 1.00 86.88 114 CYS A CA 1
ATOM 882 C C . CYS A 1 114 ? 18.998 -4.422 -22.289 1.00 86.88 114 CYS A C 1
ATOM 884 O O . CYS A 1 114 ? 18.235 -3.700 -22.940 1.00 86.88 114 CYS A O 1
ATOM 886 N N . LEU A 1 115 ? 20.315 -4.184 -22.194 1.00 86.50 115 LEU A N 1
ATOM 887 C CA . LEU A 1 115 ? 21.007 -3.097 -22.893 1.00 86.50 115 LEU A CA 1
ATOM 888 C C . LEU A 1 115 ? 20.840 -3.236 -24.415 1.00 86.50 115 LEU A C 1
ATOM 890 O O . LEU A 1 115 ? 21.238 -4.243 -24.998 1.00 86.50 115 LEU A O 1
ATOM 894 N N . ARG A 1 116 ? 20.277 -2.209 -25.059 1.00 86.19 116 ARG A N 1
ATOM 895 C CA . ARG A 1 116 ? 20.003 -2.189 -26.504 1.00 86.19 116 ARG A CA 1
ATOM 896 C C . ARG A 1 116 ? 20.142 -0.789 -27.094 1.00 86.19 116 ARG A C 1
ATOM 898 O O . ARG A 1 116 ? 20.160 0.203 -26.367 1.00 86.19 116 ARG A O 1
ATOM 905 N N . HIS A 1 117 ? 20.226 -0.715 -28.420 1.00 89.06 117 HIS A N 1
ATOM 906 C CA . HIS A 1 117 ? 20.157 0.556 -29.133 1.00 89.06 117 HIS A CA 1
ATOM 907 C C . HIS A 1 117 ? 18.720 1.090 -29.116 1.00 89.06 117 HIS A C 1
ATOM 909 O O . HIS A 1 117 ? 17.816 0.420 -29.601 1.00 89.06 117 HIS A O 1
ATOM 915 N N . VAL A 1 118 ? 18.542 2.312 -28.615 1.00 87.75 118 VAL A N 1
ATOM 916 C CA . VAL A 1 118 ? 17.250 3.006 -28.552 1.00 87.75 118 VAL A CA 1
ATOM 917 C C . VAL A 1 118 ? 17.017 3.782 -29.851 1.00 87.75 118 VAL A C 1
ATOM 919 O O . VAL A 1 118 ? 17.784 4.702 -30.174 1.00 87.75 118 VAL A O 1
ATOM 922 N N . ALA A 1 119 ? 15.968 3.430 -30.595 1.00 87.75 119 ALA A N 1
ATOM 923 C CA . ALA A 1 119 ? 15.564 4.112 -31.824 1.00 87.75 119 ALA A CA 1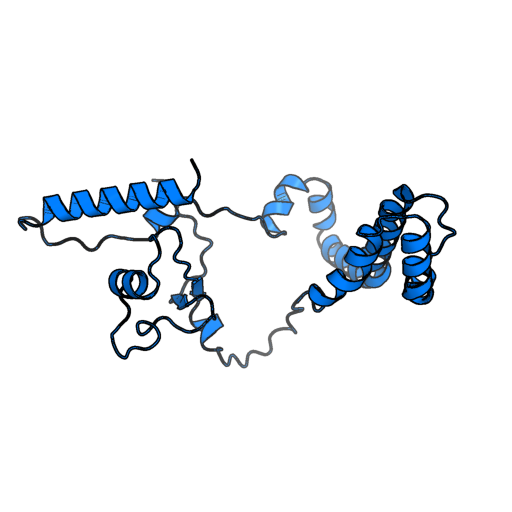
ATOM 924 C C . ALA A 1 119 ? 14.361 5.047 -31.618 1.00 87.75 119 ALA A C 1
ATOM 926 O O . ALA A 1 119 ? 14.251 6.041 -32.338 1.00 87.75 119 ALA A O 1
ATOM 927 N N . SER A 1 120 ? 13.503 4.781 -30.630 1.00 88.56 120 SER A N 1
ATOM 928 C CA . SER A 1 120 ? 12.356 5.633 -30.305 1.00 88.56 120 SER A CA 1
ATOM 929 C C . SER A 1 120 ? 12.100 5.743 -28.792 1.00 88.56 120 SER A C 1
ATOM 931 O O . SER A 1 120 ? 12.598 4.946 -27.996 1.00 88.56 120 SER A O 1
ATOM 933 N N . VAL A 1 121 ? 11.353 6.772 -28.368 1.00 85.75 121 VAL A N 1
ATOM 934 C CA . VAL A 1 121 ? 11.071 7.040 -26.940 1.00 85.75 121 VAL A CA 1
ATOM 935 C C . VAL A 1 121 ? 10.117 6.000 -26.356 1.00 85.75 121 VAL A C 1
ATOM 937 O O . VAL A 1 121 ? 10.161 5.700 -25.165 1.00 85.75 121 VAL A O 1
ATOM 940 N N . GLU A 1 122 ? 9.269 5.419 -27.198 1.00 85.00 122 GLU A N 1
ATOM 941 C CA . GLU A 1 122 ? 8.277 4.405 -26.851 1.00 85.00 122 GLU A CA 1
ATOM 942 C C . GLU A 1 122 ? 8.928 3.132 -26.279 1.00 85.00 122 GLU A C 1
ATOM 944 O O . GLU A 1 122 ? 8.323 2.444 -25.453 1.00 85.00 122 GLU A O 1
ATOM 949 N N . GLU A 1 123 ? 10.189 2.863 -26.634 1.00 84.44 123 GLU A N 1
ATOM 950 C CA . GLU A 1 123 ? 10.961 1.708 -26.160 1.00 84.44 123 GLU A CA 1
ATOM 951 C C . GLU A 1 123 ? 11.302 1.764 -24.662 1.00 84.44 123 GLU A C 1
ATOM 953 O O . GLU A 1 123 ? 11.606 0.727 -24.064 1.00 84.44 123 GLU A O 1
ATOM 958 N N . LYS A 1 124 ? 11.206 2.939 -24.018 1.00 84.50 124 LYS A N 1
ATOM 959 C CA . LYS A 1 124 ? 11.547 3.103 -22.593 1.00 84.50 124 LYS A CA 1
ATOM 960 C C . LYS A 1 124 ? 10.775 2.155 -21.682 1.00 84.50 124 LYS A C 1
ATOM 962 O O . LYS A 1 124 ? 11.353 1.591 -20.758 1.00 84.50 124 LYS A O 1
ATOM 967 N N . LYS A 1 125 ? 9.490 1.923 -21.976 1.00 83.81 125 LYS A N 1
ATOM 968 C CA . LYS A 1 125 ? 8.643 1.015 -21.188 1.00 83.81 125 LYS A CA 1
ATOM 969 C C . LYS A 1 125 ? 9.136 -0.427 -21.271 1.00 83.81 125 LYS A C 1
ATOM 971 O O . LYS A 1 125 ? 9.127 -1.124 -20.264 1.00 83.81 125 LYS A O 1
ATOM 976 N N . GLY A 1 126 ? 9.592 -0.857 -22.448 1.00 83.94 126 GLY A N 1
ATOM 977 C CA . GLY A 1 126 ? 10.144 -2.197 -22.647 1.00 83.94 126 GLY A CA 1
ATOM 978 C C . GLY A 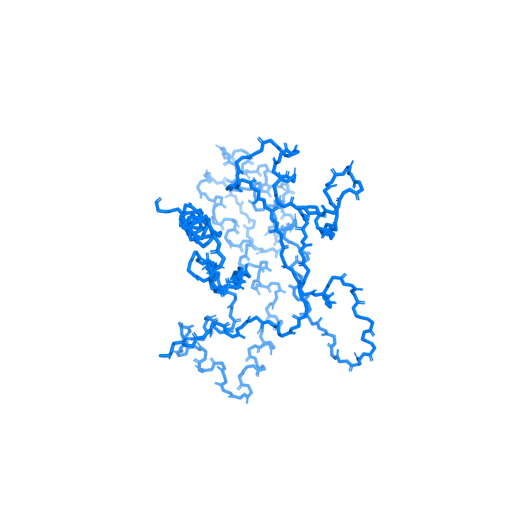1 126 ? 11.459 -2.389 -21.896 1.00 83.94 126 GLY A C 1
ATOM 979 O O . GLY A 1 126 ? 11.621 -3.379 -21.196 1.00 83.94 126 GLY A O 1
ATOM 980 N N . ILE A 1 127 ? 12.361 -1.405 -21.964 1.00 83.88 127 ILE A N 1
ATOM 981 C CA . ILE A 1 127 ? 13.645 -1.446 -21.243 1.00 83.88 127 ILE A CA 1
ATOM 982 C C . ILE A 1 127 ? 13.422 -1.533 -19.730 1.00 83.88 127 ILE A C 1
ATOM 984 O O . ILE A 1 127 ? 14.034 -2.373 -19.073 1.00 83.88 127 ILE A O 1
ATOM 988 N N . VAL A 1 128 ? 12.524 -0.704 -19.188 1.00 83.06 128 VAL A N 1
ATOM 989 C CA . VAL A 1 128 ? 12.177 -0.728 -17.759 1.00 83.06 128 VAL A CA 1
ATOM 990 C C . VAL A 1 128 ? 11.518 -2.057 -17.384 1.00 83.06 128 VAL A C 1
ATOM 992 O O . VAL A 1 128 ? 11.920 -2.675 -16.405 1.00 83.06 128 VAL A O 1
ATOM 995 N N . SER A 1 129 ? 10.564 -2.549 -18.180 1.00 83.00 129 SER A N 1
ATOM 996 C CA . SER A 1 129 ? 9.894 -3.831 -17.926 1.00 83.00 129 SER A CA 1
ATOM 997 C C . SER A 1 129 ? 10.875 -5.007 -17.897 1.00 83.00 129 SER A C 1
ATOM 999 O O . SER A 1 129 ? 10.836 -5.815 -16.970 1.00 83.00 129 SER A O 1
ATOM 1001 N N . ASP A 1 130 ? 11.777 -5.093 -18.877 1.00 85.25 130 ASP A N 1
ATOM 1002 C CA . ASP A 1 130 ? 12.768 -6.170 -18.964 1.00 85.25 130 ASP A CA 1
ATOM 1003 C C . ASP A 1 130 ? 13.751 -6.112 -17.787 1.00 85.25 130 ASP A C 1
ATOM 1005 O O . ASP A 1 130 ? 14.084 -7.137 -17.183 1.00 85.25 130 ASP A O 1
ATOM 1009 N N . TYR A 1 131 ? 14.177 -4.901 -17.418 1.00 83.62 131 TYR A N 1
ATOM 1010 C CA . TYR A 1 131 ? 15.031 -4.690 -16.258 1.00 83.62 131 TYR A CA 1
ATOM 1011 C C . TYR A 1 131 ? 14.337 -5.103 -14.951 1.00 83.62 131 TYR A C 1
ATOM 1013 O O . TYR A 1 131 ? 14.920 -5.846 -14.159 1.00 83.62 131 TYR A O 1
ATOM 1021 N N . LEU A 1 132 ? 13.082 -4.691 -14.744 1.00 81.06 132 LEU A N 1
ATOM 1022 C CA . LEU A 1 132 ? 12.283 -5.051 -13.570 1.00 81.06 132 LEU A CA 1
ATOM 1023 C C . LEU A 1 132 ? 12.066 -6.558 -13.470 1.00 81.06 132 LEU A C 1
ATOM 1025 O O . LEU A 1 132 ? 12.215 -7.138 -12.394 1.00 81.06 132 LEU A O 1
ATOM 1029 N N . GLN A 1 133 ? 11.764 -7.209 -14.590 1.00 83.25 133 GLN A N 1
ATOM 1030 C CA . GLN A 1 133 ? 11.602 -8.654 -14.637 1.00 83.25 133 GLN A CA 1
ATOM 1031 C C . GLN A 1 133 ? 12.889 -9.369 -14.211 1.00 83.25 133 GLN A C 1
ATOM 1033 O O . GLN A 1 133 ? 12.847 -10.282 -13.383 1.00 83.25 133 GLN A O 1
ATOM 1038 N N . TRP A 1 134 ? 14.047 -8.930 -14.704 1.00 84.69 134 TRP A N 1
ATOM 1039 C CA . TRP A 1 134 ? 15.326 -9.470 -14.252 1.00 84.69 134 TRP A CA 1
ATOM 1040 C C . TRP A 1 134 ? 15.599 -9.166 -12.772 1.00 84.69 134 TRP A C 1
ATOM 1042 O O . TRP A 1 134 ? 16.011 -10.056 -12.030 1.00 84.69 134 TRP A O 1
ATOM 1052 N N . TYR A 1 135 ? 15.352 -7.939 -12.315 1.00 80.50 135 TYR A N 1
ATOM 1053 C CA . TYR A 1 135 ? 15.667 -7.514 -10.952 1.00 80.50 135 TYR A CA 1
ATOM 1054 C C . TYR A 1 135 ? 14.813 -8.234 -9.902 1.00 80.50 135 TYR A C 1
ATOM 1056 O O . TYR A 1 135 ? 15.324 -8.658 -8.865 1.00 80.50 135 TYR A O 1
ATOM 1064 N N . ILE A 1 136 ? 13.519 -8.395 -10.179 1.00 79.25 136 ILE A N 1
ATOM 1065 C CA . ILE A 1 136 ? 12.560 -9.017 -9.263 1.00 79.25 136 ILE A CA 1
ATOM 1066 C C . ILE A 1 136 ? 12.644 -10.538 -9.355 1.00 79.25 136 ILE A C 1
ATOM 1068 O O . ILE A 1 136 ? 12.763 -11.205 -8.327 1.00 79.25 136 ILE A O 1
ATOM 1072 N N . ILE A 1 137 ? 12.593 -11.088 -10.570 1.00 81.12 137 ILE A N 1
ATOM 1073 C CA . ILE A 1 137 ? 12.466 -12.533 -10.790 1.00 81.12 137 ILE A CA 1
ATOM 1074 C C . ILE A 1 137 ? 13.837 -13.161 -11.017 1.00 81.12 137 ILE A C 1
ATOM 1076 O O . ILE A 1 137 ? 14.204 -14.107 -10.328 1.00 81.12 137 ILE A O 1
ATOM 1080 N N . GLY A 1 138 ? 14.617 -12.626 -11.958 1.00 81.31 138 GLY A N 1
ATOM 1081 C CA . GLY A 1 138 ? 15.908 -13.201 -12.350 1.00 81.31 138 GLY A CA 1
ATOM 1082 C C . GLY A 1 138 ? 16.918 -13.260 -11.200 1.00 81.31 138 GLY A C 1
ATOM 1083 O O . GLY A 1 138 ? 17.459 -14.326 -10.898 1.00 81.31 138 GLY A O 1
ATOM 1084 N N . ARG A 1 139 ? 17.133 -12.136 -10.509 1.00 80.44 139 ARG A N 1
ATOM 1085 C CA . ARG A 1 139 ? 18.094 -12.010 -9.400 1.00 80.44 139 ARG A CA 1
ATOM 1086 C C . ARG A 1 139 ? 17.733 -12.880 -8.196 1.00 80.44 139 ARG A C 1
ATOM 1088 O O . ARG A 1 139 ? 18.626 -13.342 -7.494 1.00 80.44 139 ARG A O 1
ATOM 1095 N N . ASN A 1 140 ? 16.441 -13.103 -7.975 1.00 81.19 140 ASN A N 1
ATOM 1096 C CA . ASN A 1 140 ? 15.933 -13.886 -6.852 1.00 81.19 140 ASN A CA 1
ATOM 1097 C C . ASN A 1 140 ? 15.511 -15.302 -7.266 1.00 81.19 140 ASN A C 1
ATOM 1099 O O . ASN A 1 140 ? 14.884 -15.990 -6.469 1.00 81.19 140 ASN A O 1
ATOM 1103 N N . SER A 1 141 ? 15.847 -15.748 -8.482 1.00 85.12 141 SER A N 1
ATOM 1104 C CA . SER A 1 141 ? 15.382 -17.021 -9.054 1.00 85.12 141 SER A CA 1
ATOM 1105 C C . SER A 1 141 ? 15.630 -18.212 -8.131 1.00 85.12 141 SER A C 1
ATOM 1107 O O . SER A 1 141 ? 14.690 -18.920 -7.795 1.00 85.12 141 SER A O 1
ATOM 1109 N N . SER A 1 142 ? 16.848 -18.365 -7.608 1.00 85.56 142 SER A N 1
ATOM 1110 C CA . SER A 1 142 ? 17.183 -19.454 -6.680 1.00 85.56 142 SER A CA 1
ATOM 1111 C C . SER A 1 142 ? 16.382 -19.414 -5.373 1.00 85.56 142 SER A C 1
ATOM 1113 O O . SER A 1 142 ? 16.000 -20.456 -4.846 1.00 85.56 142 SER A O 1
ATOM 1115 N N . VAL A 1 143 ? 16.099 -18.222 -4.845 1.00 87.44 143 VAL A N 1
ATOM 1116 C CA . VAL A 1 143 ? 15.287 -18.041 -3.632 1.00 87.44 143 VAL A CA 1
ATOM 1117 C C . VAL A 1 143 ? 13.821 -18.353 -3.925 1.00 87.44 143 VAL A C 1
ATOM 1119 O O . VAL A 1 143 ? 13.172 -19.047 -3.147 1.00 87.44 143 VAL A O 1
ATOM 1122 N N . ILE A 1 144 ? 13.316 -17.890 -5.070 1.00 86.94 144 ILE A N 1
ATOM 1123 C CA . ILE A 1 144 ? 11.958 -18.161 -5.547 1.00 86.94 144 ILE A CA 1
ATOM 1124 C C . ILE A 1 144 ? 11.762 -19.662 -5.774 1.00 86.94 144 ILE A C 1
ATOM 1126 O O . ILE A 1 144 ? 10.728 -20.200 -5.391 1.00 86.94 144 ILE A O 1
ATOM 1130 N N . ASP A 1 145 ? 12.736 -20.346 -6.367 1.00 89.62 145 ASP A N 1
ATOM 1131 C CA . ASP A 1 145 ? 12.645 -21.778 -6.644 1.00 89.62 145 ASP A CA 1
ATOM 1132 C C . ASP A 1 145 ? 12.651 -22.591 -5.349 1.00 89.62 145 ASP A C 1
ATOM 1134 O O . ASP A 1 145 ? 11.764 -23.416 -5.151 1.00 89.62 145 ASP A O 1
ATOM 1138 N N . ARG A 1 146 ? 13.527 -22.265 -4.391 1.00 92.12 146 ARG A N 1
ATOM 1139 C CA . ARG A 1 146 ? 13.493 -22.879 -3.052 1.00 92.12 146 ARG A CA 1
ATOM 1140 C C . ARG A 1 146 ? 12.185 -22.613 -2.311 1.00 92.12 146 ARG A C 1
ATOM 1142 O O . ARG A 1 146 ? 11.676 -23.487 -1.616 1.00 92.12 146 ARG A O 1
ATOM 1149 N N . PHE A 1 147 ? 11.628 -21.414 -2.454 1.00 90.62 147 PHE A N 1
ATOM 1150 C CA . PHE A 1 147 ? 10.327 -21.090 -1.879 1.00 90.62 147 PHE A CA 1
ATOM 1151 C C . PHE A 1 147 ? 9.215 -21.937 -2.513 1.00 90.62 147 PHE A C 1
ATOM 1153 O O . PHE A 1 147 ? 8.423 -22.547 -1.796 1.00 90.62 147 PHE A O 1
ATOM 1160 N N . LYS A 1 148 ? 9.197 -22.063 -3.847 1.00 90.75 148 LYS A N 1
ATOM 1161 C CA . LYS A 1 148 ? 8.268 -22.947 -4.568 1.00 90.75 148 LYS A CA 1
ATOM 1162 C C . LYS A 1 148 ? 8.424 -24.405 -4.150 1.00 90.75 148 LYS A C 1
ATOM 1164 O O . LYS A 1 148 ? 7.412 -25.081 -3.980 1.00 90.75 148 LYS A O 1
ATOM 1169 N N . GLU A 1 149 ? 9.648 -24.892 -3.966 1.00 93.00 149 GLU A N 1
ATOM 1170 C CA . GLU A 1 149 ? 9.920 -26.240 -3.454 1.00 93.00 149 GLU A CA 1
ATOM 1171 C C . GLU A 1 149 ? 9.334 -26.427 -2.050 1.00 93.00 149 GLU A C 1
ATOM 1173 O O . GLU A 1 149 ? 8.623 -27.403 -1.809 1.00 93.00 149 GLU A O 1
ATOM 1178 N N . GLY A 1 150 ? 9.531 -25.453 -1.156 1.00 93.81 150 GLY A N 1
ATOM 1179 C CA . GLY A 1 150 ? 8.927 -25.449 0.178 1.00 93.81 150 GLY A CA 1
ATOM 1180 C C . GLY A 1 150 ? 7.398 -25.518 0.136 1.00 93.81 150 GLY A C 1
ATOM 1181 O O . GLY A 1 150 ? 6.798 -26.356 0.805 1.00 93.81 150 GLY A O 1
ATOM 1182 N N . LEU A 1 151 ? 6.754 -24.712 -0.716 1.00 92.06 151 LEU A N 1
ATOM 1183 C CA . LEU A 1 151 ? 5.298 -24.772 -0.914 1.00 92.06 151 LEU A CA 1
ATOM 1184 C C . LEU A 1 151 ? 4.845 -26.091 -1.566 1.00 92.06 151 LEU A C 1
ATOM 1186 O O . LEU A 1 151 ? 3.725 -26.555 -1.341 1.00 92.06 151 LEU A O 1
ATOM 1190 N N . SER A 1 152 ? 5.697 -26.707 -2.384 1.00 93.12 152 SER A N 1
ATOM 1191 C CA . SER A 1 152 ? 5.404 -27.980 -3.051 1.00 93.12 152 SER A CA 1
ATOM 1192 C C . SER A 1 152 ? 5.463 -29.171 -2.096 1.00 93.12 152 SER A C 1
ATOM 1194 O O . SER A 1 152 ? 4.756 -30.154 -2.327 1.00 93.12 152 SER A O 1
ATOM 1196 N N . ALA A 1 153 ? 6.236 -29.079 -1.006 1.00 92.50 153 ALA A N 1
ATOM 1197 C CA . ALA A 1 153 ? 6.418 -30.161 -0.035 1.00 92.50 153 ALA A CA 1
ATOM 1198 C C . ALA A 1 153 ? 5.086 -30.696 0.525 1.00 92.50 153 ALA A C 1
ATOM 1200 O O . ALA A 1 153 ? 4.940 -31.899 0.725 1.00 92.50 153 ALA A O 1
ATOM 1201 N N . LEU A 1 154 ? 4.091 -29.819 0.702 1.00 90.44 154 LEU A N 1
ATOM 1202 C CA . LEU A 1 154 ? 2.743 -30.169 1.169 1.00 90.44 154 LEU A CA 1
ATOM 1203 C C . LEU A 1 154 ? 1.661 -29.979 0.095 1.00 90.44 154 LEU A C 1
ATOM 1205 O O . LEU A 1 154 ? 0.488 -29.828 0.422 1.00 90.44 154 LEU A O 1
ATOM 1209 N N . GLN A 1 155 ? 2.036 -29.949 -1.190 1.00 89.75 155 GLN A N 1
ATOM 1210 C CA . GLN A 1 155 ? 1.128 -29.702 -2.326 1.00 89.75 155 GLN A CA 1
ATOM 1211 C C . GLN A 1 155 ? 0.409 -28.341 -2.288 1.00 89.75 155 GLN A C 1
ATOM 1213 O O . GLN A 1 155 ? -0.491 -28.086 -3.090 1.00 89.75 155 GLN A O 1
ATOM 1218 N N . PHE A 1 156 ? 0.828 -27.431 -1.406 1.00 92.25 156 PHE A N 1
ATOM 1219 C CA . PHE A 1 156 ? 0.226 -26.110 -1.277 1.00 92.25 156 PHE A CA 1
ATOM 1220 C C . PHE A 1 156 ? 0.427 -25.269 -2.541 1.00 92.25 156 PHE A C 1
ATOM 1222 O O . PHE A 1 156 ? -0.478 -24.541 -2.942 1.00 92.25 156 PHE A O 1
ATOM 1229 N N . LEU A 1 157 ? 1.564 -25.431 -3.232 1.00 91.12 157 LEU A N 1
ATOM 1230 C CA . LEU A 1 157 ? 1.802 -24.762 -4.514 1.00 91.12 157 LEU A CA 1
ATOM 1231 C C . LEU A 1 157 ? 0.718 -25.093 -5.558 1.00 91.12 157 LEU A C 1
ATOM 1233 O O . LEU A 1 157 ? 0.276 -24.199 -6.276 1.00 91.12 157 LEU A O 1
ATOM 1237 N N . ASN A 1 158 ? 0.244 -26.342 -5.606 1.00 91.19 158 ASN A N 1
ATOM 1238 C CA . ASN A 1 158 ? -0.811 -26.752 -6.536 1.00 91.19 158 ASN A CA 1
ATOM 1239 C C . ASN A 1 158 ? -2.143 -26.070 -6.203 1.00 91.19 158 ASN A C 1
ATOM 1241 O O . ASN A 1 158 ? -2.810 -25.554 -7.098 1.00 91.19 158 ASN A O 1
ATOM 1245 N N . ALA A 1 159 ? -2.501 -26.005 -4.917 1.00 91.38 159 ALA A N 1
ATOM 1246 C CA . ALA A 1 159 ? -3.693 -25.288 -4.468 1.00 91.38 159 ALA A CA 1
ATOM 1247 C C . ALA A 1 159 ? -3.609 -23.788 -4.801 1.00 91.38 159 ALA A C 1
ATOM 1249 O O . ALA A 1 159 ? -4.580 -23.202 -5.281 1.00 91.38 159 ALA A O 1
ATOM 1250 N N . LEU A 1 160 ? -2.428 -23.187 -4.623 1.00 91.56 160 LEU A N 1
ATOM 1251 C CA . LEU A 1 160 ? -2.161 -21.788 -4.952 1.00 91.56 160 LEU A CA 1
ATOM 1252 C C . LEU A 1 160 ? -2.325 -21.500 -6.449 1.00 91.56 160 LEU A C 1
ATOM 1254 O O . LEU A 1 160 ? -2.930 -20.495 -6.815 1.00 91.56 160 LEU A O 1
ATOM 1258 N N . GLN A 1 161 ? -1.850 -22.397 -7.316 1.00 91.50 161 GLN A N 1
ATOM 1259 C CA . GLN A 1 161 ? -1.998 -22.273 -8.770 1.00 91.50 161 GLN A CA 1
ATOM 1260 C C . GLN A 1 161 ? -3.438 -22.492 -9.254 1.00 91.50 161 GLN A C 1
ATOM 1262 O O . GLN A 1 161 ? -3.867 -21.844 -10.206 1.00 91.50 161 GLN A O 1
ATOM 1267 N N . GLN A 1 162 ? -4.192 -23.384 -8.608 1.00 94.94 162 GLN A N 1
ATOM 1268 C CA . GLN A 1 162 ? -5.587 -23.668 -8.966 1.00 94.94 162 GLN A CA 1
ATOM 1269 C C . GLN A 1 162 ? -6.557 -22.590 -8.471 1.00 94.94 162 GLN A C 1
ATOM 1271 O O . GLN A 1 162 ? -7.577 -22.334 -9.114 1.00 94.94 162 GLN A O 1
ATOM 1276 N N . HIS A 1 163 ? -6.246 -21.944 -7.344 1.00 93.12 163 HIS A N 1
ATOM 1277 C CA . HIS A 1 163 ? -7.144 -21.001 -6.673 1.00 93.12 163 HIS A CA 1
ATOM 1278 C C . HIS A 1 163 ? -6.465 -19.674 -6.275 1.00 93.12 163 HIS A C 1
ATOM 1280 O O . HIS A 1 163 ? -6.578 -19.245 -5.122 1.00 93.12 163 HIS A O 1
ATOM 1286 N N . PRO A 1 164 ? -5.802 -18.963 -7.207 1.00 91.19 164 PRO A N 1
ATOM 1287 C CA . PRO A 1 164 ? -5.037 -17.759 -6.881 1.00 91.19 164 PRO A CA 1
ATOM 1288 C C . PRO A 1 164 ? -5.915 -16.626 -6.339 1.00 91.19 164 PRO A C 1
ATOM 1290 O O . PRO A 1 164 ? -5.511 -15.918 -5.424 1.00 91.19 164 PRO A O 1
ATOM 1293 N N . THR A 1 165 ? -7.141 -16.471 -6.844 1.00 89.31 165 THR A N 1
ATOM 1294 C CA . THR A 1 165 ? -8.073 -15.419 -6.403 1.00 89.31 165 THR A CA 1
ATOM 1295 C C . THR A 1 165 ? -8.581 -15.617 -4.977 1.00 89.31 165 THR A C 1
ATOM 1297 O O . THR A 1 165 ? -8.865 -14.634 -4.300 1.00 89.31 165 THR A O 1
ATOM 1300 N N . LEU A 1 166 ? -8.688 -16.865 -4.509 1.00 89.94 166 LEU A N 1
ATOM 1301 C CA . LEU A 1 166 ? -9.115 -17.176 -3.142 1.00 89.94 166 LEU A CA 1
ATOM 1302 C C . LEU A 1 166 ? -7.973 -17.018 -2.137 1.00 89.94 166 LEU A C 1
ATOM 1304 O O . LEU A 1 166 ? -8.204 -16.614 -1.003 1.00 89.94 166 LEU A O 1
ATOM 1308 N N . LEU A 1 167 ? -6.748 -17.347 -2.550 1.00 87.00 167 LEU A N 1
ATOM 1309 C CA . LEU A 1 167 ? -5.585 -17.372 -1.665 1.00 87.00 167 LEU A CA 1
ATOM 1310 C C . LEU A 1 167 ? -4.834 -16.038 -1.624 1.00 87.00 167 LEU A C 1
ATOM 1312 O O . LEU A 1 167 ? -4.239 -15.721 -0.597 1.00 87.00 167 LEU A O 1
ATOM 1316 N N . ALA A 1 168 ? -4.892 -15.227 -2.685 1.00 85.38 168 ALA A N 1
ATOM 1317 C CA . ALA A 1 168 ? -4.227 -13.925 -2.722 1.00 85.38 168 ALA A CA 1
ATOM 1318 C C . ALA A 1 168 ? -4.639 -12.982 -1.572 1.00 85.38 168 ALA A C 1
ATOM 1320 O O . ALA A 1 168 ? -3.737 -12.419 -0.962 1.00 85.38 168 ALA A O 1
ATOM 1321 N N . PRO A 1 169 ? -5.924 -12.836 -1.184 1.00 84.44 169 PRO A N 1
ATOM 1322 C CA . PRO A 1 169 ? -6.297 -11.973 -0.056 1.00 84.44 169 PRO A CA 1
ATOM 1323 C C . PRO A 1 169 ? -5.778 -12.454 1.305 1.00 84.44 169 PRO A C 1
ATOM 1325 O O . PRO A 1 169 ? -5.705 -11.664 2.239 1.00 84.44 169 PRO A O 1
ATOM 1328 N N . VAL A 1 170 ? -5.465 -13.748 1.429 1.00 84.88 170 VAL A N 1
ATOM 1329 C CA . VAL A 1 170 ? -4.971 -14.362 2.672 1.00 84.88 170 VAL A CA 1
ATOM 1330 C C . VAL A 1 170 ? -3.446 -14.287 2.752 1.00 84.88 170 VAL A C 1
ATOM 1332 O O . VAL A 1 170 ? -2.888 -14.081 3.823 1.00 84.88 170 VAL A O 1
ATOM 1335 N N . LEU A 1 171 ? -2.766 -14.483 1.620 1.00 83.56 171 LEU A N 1
ATOM 1336 C CA . LEU A 1 171 ? -1.306 -14.585 1.547 1.00 83.56 171 LEU A CA 1
ATOM 1337 C C . LEU A 1 171 ? -0.617 -13.271 1.178 1.00 83.56 171 LEU A C 1
ATOM 1339 O O . LEU A 1 171 ? 0.576 -13.109 1.429 1.00 83.56 171 LEU A O 1
ATOM 1343 N N . CYS A 1 172 ? -1.329 -12.357 0.525 1.00 84.00 172 CYS A N 1
ATOM 1344 C CA . CYS A 1 172 ? -0.807 -11.071 0.094 1.00 84.00 172 CYS A CA 1
ATOM 1345 C C . CYS A 1 172 ? -1.510 -9.946 0.844 1.00 84.00 172 CYS A C 1
ATOM 1347 O O . CYS A 1 172 ? -2.663 -10.063 1.252 1.00 84.00 172 CYS A O 1
ATOM 1349 N N . HIS A 1 173 ? -0.816 -8.818 0.980 1.00 78.88 173 HIS A N 1
ATOM 1350 C CA . HIS A 1 173 ? -1.433 -7.616 1.511 1.00 78.88 173 HIS A CA 1
ATOM 1351 C C . HIS A 1 173 ? -2.605 -7.196 0.615 1.00 78.88 173 HIS A C 1
ATOM 1353 O O . HIS A 1 173 ? -2.419 -6.870 -0.557 1.00 78.88 173 HIS A O 1
ATOM 1359 N N . SER A 1 174 ? -3.805 -7.196 1.185 1.00 68.94 174 SER A N 1
ATOM 1360 C CA . SER A 1 174 ? -4.981 -6.575 0.593 1.00 68.94 174 SER A CA 1
ATOM 1361 C C . SER A 1 174 ? -5.201 -5.247 1.298 1.00 68.94 174 SER A C 1
ATOM 1363 O O . SER A 1 174 ? -5.399 -5.221 2.513 1.00 68.94 174 SER A O 1
ATOM 1365 N N . GLU A 1 175 ? -5.193 -4.151 0.542 1.00 66.00 175 GLU A N 1
ATOM 1366 C CA . GLU A 1 175 ? -5.528 -2.830 1.068 1.00 66.00 175 GLU A CA 1
ATOM 1367 C C . GLU A 1 175 ? -7.010 -2.825 1.466 1.00 66.00 175 GLU A C 1
ATOM 1369 O O . GLU A 1 175 ? -7.910 -2.597 0.654 1.00 66.00 175 GLU A O 1
ATOM 1374 N N . LYS A 1 176 ? -7.289 -3.151 2.729 1.00 70.88 176 LYS A N 1
ATOM 1375 C CA . LYS A 1 176 ? -8.627 -3.023 3.287 1.00 70.88 176 LYS A CA 1
ATOM 1376 C C . LYS A 1 176 ? -8.832 -1.558 3.643 1.00 70.88 176 LYS A C 1
ATOM 1378 O O . LYS A 1 176 ? -8.299 -1.076 4.639 1.00 70.88 176 LYS A O 1
ATOM 1383 N N . ARG A 1 177 ? -9.583 -0.845 2.805 1.00 70.19 177 ARG A N 1
ATOM 1384 C CA . ARG A 1 177 ? -9.952 0.543 3.090 1.00 70.19 177 ARG A CA 1
ATOM 1385 C C . ARG A 1 177 ? -10.804 0.579 4.350 1.00 70.19 177 ARG A C 1
ATOM 1387 O O . ARG A 1 177 ? -11.856 -0.050 4.394 1.00 70.19 177 ARG A O 1
ATOM 1394 N N . LEU A 1 178 ? -10.312 1.297 5.353 1.00 74.38 178 LEU A N 1
ATOM 1395 C CA . LEU A 1 178 ? -11.056 1.585 6.565 1.00 74.38 178 LEU A CA 1
ATOM 1396 C C . LEU A 1 178 ? -12.259 2.445 6.198 1.00 74.38 178 LEU A C 1
ATOM 1398 O O . LEU A 1 178 ? -12.096 3.531 5.643 1.00 74.38 178 LEU A O 1
ATOM 1402 N N . THR A 1 179 ? -13.442 1.947 6.521 1.00 86.06 179 THR A N 1
ATOM 1403 C CA . THR A 1 179 ? -14.677 2.688 6.285 1.00 86.06 179 THR A CA 1
ATOM 1404 C C . THR A 1 179 ? -15.008 3.633 7.465 1.00 86.06 179 THR A C 1
ATOM 1406 O O . THR A 1 179 ? -14.632 3.351 8.608 1.00 86.06 179 THR A O 1
ATOM 1409 N N . ALA A 1 180 ? -15.788 4.709 7.258 1.00 82.81 180 ALA A N 1
ATOM 1410 C CA . ALA A 1 180 ? -16.774 5.195 8.250 1.00 82.81 180 ALA A CA 1
ATOM 1411 C C . ALA A 1 180 ? -17.634 3.992 8.637 1.00 82.81 180 ALA A C 1
ATOM 1413 O O . ALA A 1 180 ? -17.469 2.950 8.060 1.00 82.81 180 ALA A O 1
ATOM 1414 N N . LEU A 1 181 ? -18.576 3.982 9.560 1.00 84.06 181 LEU A N 1
ATOM 1415 C CA . LEU A 1 181 ? -19.167 2.702 10.016 1.00 84.06 181 LEU A CA 1
ATOM 1416 C C . LEU A 1 181 ? -18.150 1.722 10.658 1.00 84.06 181 LEU A C 1
ATOM 1418 O O . LEU A 1 181 ? -18.319 1.423 11.834 1.00 84.06 181 LEU A O 1
ATOM 1422 N N . GLU A 1 182 ? -17.119 1.192 9.980 1.00 81.31 182 GLU A N 1
ATOM 1423 C CA . GLU A 1 182 ? -16.030 0.449 10.635 1.00 81.31 182 GLU A CA 1
ATOM 1424 C C . GLU A 1 182 ? -15.330 1.332 11.669 1.00 81.31 182 GLU A C 1
ATOM 1426 O O . GLU A 1 182 ? -15.254 0.937 12.829 1.00 81.31 182 GLU A O 1
ATOM 1431 N N . LEU A 1 183 ? -14.911 2.545 11.297 1.00 82.06 183 LEU A N 1
ATOM 1432 C CA . LEU A 1 183 ? -14.285 3.497 12.214 1.00 82.06 183 LEU A CA 1
ATOM 1433 C C . LEU A 1 183 ? -15.259 3.991 13.292 1.00 82.06 183 LEU A C 1
ATOM 1435 O O . LEU A 1 183 ? -14.870 4.136 14.446 1.00 82.06 183 LEU A O 1
ATOM 1439 N N . GLU A 1 184 ? -16.539 4.176 12.958 1.00 83.56 184 GLU A N 1
ATOM 1440 C CA . GLU A 1 184 ? -17.572 4.539 13.941 1.00 83.56 184 GLU A CA 1
ATOM 1441 C C . GLU A 1 184 ? -17.709 3.462 15.026 1.00 83.56 184 GLU A C 1
ATOM 1443 O O . GLU A 1 184 ? -17.804 3.770 16.211 1.00 83.56 184 GLU A O 1
ATOM 1448 N N . ARG A 1 185 ? -17.652 2.186 14.629 1.00 80.50 185 ARG A N 1
ATOM 1449 C CA . ARG A 1 185 ? -17.771 1.029 15.529 1.00 80.50 185 ARG A CA 1
ATOM 1450 C C . ARG A 1 185 ? -16.545 0.792 16.404 1.00 80.50 185 ARG A C 1
ATOM 1452 O O . ARG A 1 185 ? -16.672 0.071 17.392 1.00 80.50 185 ARG A O 1
ATOM 1459 N N . LEU A 1 186 ? -15.386 1.354 16.057 1.00 80.38 186 LEU A N 1
ATOM 1460 C CA . LEU A 1 186 ? -14.185 1.260 16.891 1.00 80.38 186 LEU A CA 1
ATOM 1461 C C . LEU A 1 186 ? -14.321 2.071 18.185 1.00 80.38 186 LEU A C 1
ATOM 1463 O O . LEU A 1 186 ? -13.690 1.733 19.185 1.00 80.38 186 LEU A O 1
ATOM 1467 N N . PHE A 1 187 ? -15.166 3.105 18.196 1.00 79.06 187 PHE A N 1
ATOM 1468 C CA . PHE A 1 187 ? -15.351 3.967 19.356 1.00 79.06 187 PHE A CA 1
ATOM 1469 C C . PHE A 1 187 ? -16.683 3.693 20.044 1.00 79.06 187 PHE A C 1
ATOM 1471 O O . PHE A 1 187 ? -17.750 3.702 19.433 1.00 79.06 187 PHE A O 1
ATOM 1478 N N . LYS A 1 188 ? -16.631 3.499 21.363 1.00 83.06 188 LYS A N 1
ATOM 1479 C CA . LYS A 1 188 ? -17.825 3.484 22.203 1.00 83.06 188 LYS A CA 1
ATOM 1480 C C . LYS A 1 188 ? -17.947 4.845 22.886 1.00 83.06 188 LYS A C 1
ATOM 1482 O O . LYS A 1 188 ? -17.104 5.150 23.729 1.00 83.06 188 LYS A O 1
ATOM 1487 N N . PRO A 1 189 ? -18.960 5.659 22.551 1.00 83.44 189 PRO A N 1
ATOM 1488 C CA . PRO A 1 189 ? -19.128 6.941 23.209 1.00 83.44 189 PRO A CA 1
ATOM 1489 C C . PRO A 1 189 ? -19.458 6.733 24.685 1.00 83.44 189 PRO A C 1
ATOM 1491 O O . PRO A 1 189 ? -20.378 5.984 25.029 1.00 83.44 189 PRO A O 1
ATOM 1494 N N . ASP A 1 190 ? -18.693 7.395 25.548 1.00 87.50 190 ASP A N 1
ATOM 1495 C CA . ASP A 1 190 ? -18.986 7.455 26.972 1.00 87.50 190 ASP A CA 1
ATOM 1496 C C . ASP A 1 190 ? -20.044 8.532 27.215 1.00 87.50 190 ASP A C 1
ATOM 1498 O O . ASP A 1 190 ? -19.838 9.719 26.953 1.00 87.50 190 ASP A O 1
ATOM 1502 N N . LEU A 1 191 ? -21.224 8.088 27.632 1.00 88.50 191 LEU A N 1
ATOM 1503 C CA . LEU A 1 191 ? -22.422 8.906 27.711 1.00 88.50 191 LEU A CA 1
ATOM 1504 C C . LEU A 1 191 ? -22.781 9.164 29.167 1.00 88.50 191 LEU A C 1
ATOM 1506 O O . LEU A 1 191 ? -22.721 8.261 30.002 1.00 88.50 191 LEU A O 1
ATOM 1510 N N . SER A 1 192 ? -23.264 10.373 29.466 1.00 89.94 192 SER A N 1
ATOM 1511 C CA . SER A 1 192 ? -23.722 10.686 30.820 1.00 89.94 192 SER A CA 1
ATOM 1512 C C . SER A 1 192 ? -24.851 9.747 31.281 1.00 89.94 192 SER A C 1
ATOM 1514 O O . SER A 1 192 ? -25.570 9.181 30.444 1.00 89.94 192 SER A O 1
ATOM 1516 N N . PRO A 1 193 ? -25.044 9.564 32.601 1.00 90.06 193 PRO A N 1
ATOM 1517 C CA . PRO A 1 193 ? -26.071 8.671 33.123 1.00 90.06 193 PRO A CA 1
ATOM 1518 C C . PRO A 1 193 ? -27.487 9.003 32.616 1.00 90.06 193 PRO A C 1
ATOM 1520 O O . PRO A 1 193 ? -27.791 10.166 32.322 1.00 90.06 193 PRO A O 1
ATOM 1523 N N . PRO A 1 194 ? -28.386 8.005 32.527 1.00 84.56 194 PRO A N 1
ATOM 1524 C CA . PRO A 1 194 ? -29.789 8.236 32.190 1.00 84.56 194 PRO A CA 1
ATOM 1525 C C . PRO A 1 194 ? -30.433 9.288 33.110 1.00 84.56 194 PRO A C 1
ATOM 1527 O O . PRO A 1 194 ? -30.255 9.240 34.323 1.00 84.56 194 PRO A O 1
ATOM 1530 N N . GLY A 1 195 ? -31.176 10.239 32.534 1.00 80.31 195 GLY A N 1
ATOM 1531 C CA . GLY A 1 195 ? -31.795 11.357 33.268 1.00 80.31 195 GLY A CA 1
ATOM 1532 C C . GLY A 1 195 ? -30.971 12.652 33.290 1.00 80.31 195 GLY A C 1
ATOM 1533 O O . GLY A 1 195 ? -31.467 13.686 33.729 1.00 80.31 195 GLY A O 1
ATOM 1534 N N . SER A 1 196 ? -29.743 12.627 32.768 1.00 84.69 196 SER A N 1
ATOM 1535 C CA . SER A 1 196 ? -28.943 13.829 32.516 1.00 84.69 196 SER A CA 1
ATOM 1536 C C . SER A 1 196 ? -29.605 14.755 31.485 1.00 84.69 196 SER A C 1
ATOM 1538 O O . SER A 1 196 ? -30.117 14.309 30.456 1.00 84.69 196 SER A O 1
ATOM 1540 N N . ASN A 1 197 ? -29.515 16.070 31.706 1.00 87.94 197 ASN A N 1
ATOM 1541 C CA . ASN A 1 197 ? -29.967 17.096 30.759 1.00 87.94 197 ASN A CA 1
ATOM 1542 C C . ASN A 1 197 ? -29.043 17.256 29.532 1.00 87.94 197 ASN A C 1
ATOM 1544 O O . ASN A 1 197 ? -29.323 18.069 28.654 1.00 87.94 197 ASN A O 1
ATOM 1548 N N . ARG A 1 198 ? -27.951 16.483 29.451 1.00 85.88 198 ARG A N 1
ATOM 1549 C CA . ARG A 1 198 ? -26.966 16.545 28.358 1.00 85.88 198 ARG A CA 1
ATOM 1550 C C . ARG A 1 198 ? -27.300 15.648 27.170 1.00 85.88 198 ARG A C 1
ATOM 1552 O O . ARG A 1 198 ? -26.672 15.787 26.124 1.00 85.88 198 ARG A O 1
ATOM 1559 N N . ARG A 1 199 ? -28.301 14.769 27.296 1.00 86.50 199 ARG A N 1
ATOM 1560 C CA . ARG A 1 199 ? -28.567 13.718 26.303 1.00 86.50 199 ARG A CA 1
ATOM 1561 C C . ARG A 1 199 ? -28.850 14.256 24.897 1.00 86.50 199 ARG A C 1
ATOM 1563 O O . ARG A 1 199 ? -28.440 13.634 23.919 1.00 86.50 199 ARG A O 1
ATOM 1570 N N . LEU A 1 200 ? -29.500 15.417 24.788 1.00 86.81 200 LEU A N 1
ATOM 1571 C CA . LEU A 1 200 ? -29.755 16.069 23.500 1.00 86.81 200 LEU A CA 1
ATOM 1572 C C . LEU A 1 200 ? -28.447 16.501 22.813 1.00 86.81 200 LEU A C 1
ATOM 1574 O O . LEU A 1 200 ? -28.240 16.196 21.642 1.00 86.81 200 LEU A O 1
ATOM 1578 N N . GLY A 1 201 ? -27.550 17.158 23.554 1.00 88.38 201 GLY A N 1
ATOM 1579 C CA . GLY A 1 201 ? -26.256 17.613 23.035 1.00 88.38 201 GLY A CA 1
ATOM 1580 C C . GLY A 1 201 ? -25.299 16.461 22.727 1.00 88.38 201 GLY A C 1
ATOM 1581 O O . GLY A 1 201 ? -24.605 16.490 21.715 1.00 88.38 201 GLY A O 1
ATOM 1582 N N . GLU A 1 202 ? -25.310 15.407 23.543 1.00 89.69 202 GLU A N 1
ATOM 1583 C CA . GLU A 1 202 ? -24.562 14.176 23.263 1.00 89.69 202 GLU A CA 1
ATOM 1584 C C . GLU A 1 202 ? -25.054 13.510 21.973 1.00 89.69 202 GLU A C 1
ATOM 1586 O O . GLU A 1 202 ? -24.244 13.181 21.115 1.00 89.69 202 GLU A O 1
ATOM 1591 N N . SER A 1 203 ? -26.373 13.388 21.785 1.00 87.75 203 SER A N 1
ATOM 1592 C CA . SER A 1 203 ? -26.949 12.804 20.562 1.00 87.75 203 SER A CA 1
ATOM 1593 C C . SER A 1 203 ? -26.584 13.618 19.319 1.00 87.75 203 SER A C 1
ATOM 1595 O O . SER A 1 203 ? -26.235 13.050 18.289 1.00 87.75 203 SER A O 1
ATOM 1597 N N . GLN A 1 204 ? -26.600 14.949 19.425 1.00 90.56 204 GLN A N 1
ATOM 1598 C CA . GLN A 1 204 ? -26.162 15.835 18.347 1.00 90.56 204 GLN A CA 1
ATOM 1599 C C . GLN A 1 204 ? -24.664 15.673 18.039 1.00 90.56 204 GLN A C 1
ATOM 1601 O O . GLN A 1 204 ? -24.272 15.650 16.877 1.00 90.56 204 GLN A O 1
ATOM 1606 N N . THR A 1 205 ? -23.833 15.514 19.071 1.00 87.44 205 THR A N 1
ATOM 1607 C CA . THR A 1 205 ? -22.384 15.305 18.922 1.00 87.44 205 THR A CA 1
ATOM 1608 C C . THR A 1 205 ? -22.073 13.971 18.243 1.00 87.44 205 THR A C 1
ATOM 1610 O O . THR A 1 205 ? -21.182 13.911 17.402 1.00 87.44 205 THR A O 1
ATOM 1613 N N . LEU A 1 206 ? -22.834 12.917 18.560 1.00 87.94 206 LEU A N 1
ATOM 1614 C CA . LEU A 1 206 ? -22.746 11.630 17.865 1.00 87.94 206 LEU A CA 1
ATOM 1615 C C . LEU A 1 206 ? -23.148 11.742 16.393 1.00 87.94 206 LEU A C 1
ATOM 1617 O O . LEU A 1 206 ? -22.474 11.164 15.549 1.00 87.94 206 LEU A O 1
ATOM 1621 N N . GLY A 1 207 ? -24.189 12.523 16.087 1.00 87.38 207 GLY A N 1
ATOM 1622 C CA . GLY A 1 207 ? -24.565 12.833 14.705 1.00 87.38 207 GLY A CA 1
ATOM 1623 C C . GLY A 1 207 ? -23.420 13.494 13.938 1.00 87.38 207 GLY A C 1
ATOM 1624 O O . GLY A 1 207 ? -23.011 12.989 12.901 1.00 87.38 207 GLY A O 1
ATOM 1625 N N . TYR A 1 208 ? -22.816 14.545 14.503 1.00 89.88 208 TYR A N 1
ATOM 1626 C CA . TYR A 1 208 ? -21.666 15.211 13.877 1.00 89.88 208 TYR A CA 1
ATOM 1627 C C . TYR A 1 208 ? -20.454 14.296 13.691 1.00 89.88 208 TYR A C 1
ATOM 1629 O O . TYR A 1 208 ? -19.715 14.458 12.725 1.00 89.88 208 TYR A O 1
ATOM 1637 N N . TRP A 1 209 ? -20.226 13.356 14.609 1.00 88.44 209 TRP A N 1
ATOM 1638 C CA . TRP A 1 209 ? -19.176 12.354 14.454 1.00 88.44 209 TRP A CA 1
ATOM 1639 C C . TRP A 1 209 ? -19.465 11.402 13.288 1.00 88.44 209 TRP A C 1
ATOM 1641 O O . TRP A 1 209 ? -18.576 11.165 12.476 1.00 88.44 209 TRP A O 1
ATOM 1651 N N . ALA A 1 210 ? -20.695 10.899 13.172 1.00 87.56 210 ALA A N 1
ATOM 1652 C CA . ALA A 1 210 ? -21.091 10.035 12.063 1.00 87.56 210 ALA A CA 1
ATOM 1653 C C . ALA A 1 210 ? -20.980 10.757 10.708 1.00 87.56 210 ALA A C 1
ATOM 1655 O O . ALA A 1 210 ? -20.381 10.214 9.781 1.00 87.56 210 ALA A O 1
ATOM 1656 N N . ASP A 1 211 ? -21.469 11.998 10.624 1.00 88.62 211 ASP A N 1
ATOM 1657 C CA . ASP A 1 211 ? -21.373 12.831 9.418 1.00 88.62 211 ASP A CA 1
ATOM 1658 C C . ASP A 1 211 ? -19.906 13.078 9.030 1.00 88.62 211 ASP A C 1
ATOM 1660 O O . ASP A 1 211 ? -19.510 12.877 7.886 1.00 88.62 211 ASP A O 1
ATOM 1664 N N . TYR A 1 212 ? -19.065 13.425 10.010 1.00 85.62 212 TYR A N 1
ATOM 1665 C CA . TYR A 1 212 ? -17.630 13.620 9.809 1.00 85.62 212 TYR A CA 1
ATOM 1666 C C . TYR A 1 212 ? -16.929 12.377 9.248 1.00 85.62 212 TYR A C 1
ATOM 1668 O O . TYR A 1 212 ? -16.057 12.481 8.386 1.00 85.62 212 TYR A O 1
ATOM 1676 N N . LEU A 1 213 ? -17.282 11.197 9.761 1.00 85.44 213 LEU A N 1
ATOM 1677 C CA . LEU A 1 213 ? -16.713 9.950 9.276 1.00 85.44 213 LEU A CA 1
ATOM 1678 C C . LEU A 1 213 ? -17.112 9.679 7.823 1.00 85.44 213 LEU A C 1
ATOM 1680 O O . LEU A 1 213 ? -16.247 9.303 7.036 1.00 85.44 213 LEU A O 1
ATOM 1684 N N . LEU A 1 214 ? -18.381 9.901 7.468 1.00 84.62 214 LEU A N 1
ATOM 1685 C CA . LEU A 1 214 ? -18.878 9.738 6.098 1.00 84.62 214 LEU A CA 1
ATOM 1686 C C . LEU A 1 214 ? -18.182 10.696 5.120 1.00 84.62 214 LEU A C 1
ATOM 1688 O O . LEU A 1 214 ? -17.766 10.270 4.045 1.00 84.62 214 LEU A O 1
ATOM 1692 N N . ASP A 1 215 ? -17.969 11.955 5.515 1.00 84.56 215 ASP A N 1
ATOM 1693 C CA . ASP A 1 215 ? -17.220 12.930 4.710 1.00 84.56 215 ASP A CA 1
ATOM 1694 C C . ASP A 1 215 ? -15.779 12.458 4.429 1.00 84.56 215 ASP A C 1
ATOM 1696 O O . ASP A 1 215 ? -15.246 12.658 3.335 1.00 84.56 215 ASP A O 1
ATOM 1700 N N . CYS A 1 216 ? -15.133 11.808 5.405 1.00 76.88 216 CYS A N 1
ATOM 1701 C CA . CYS A 1 216 ? -13.778 11.271 5.254 1.00 76.88 216 CYS A CA 1
ATOM 1702 C C . CYS A 1 216 ? -13.686 10.089 4.272 1.00 76.88 216 CYS A C 1
ATOM 1704 O O . CYS A 1 216 ? -12.611 9.853 3.720 1.00 76.88 216 CYS A O 1
ATOM 1706 N N . GLU A 1 217 ? -14.773 9.348 4.040 1.00 79.81 217 GLU A N 1
ATOM 1707 C CA . GLU A 1 217 ? -14.800 8.253 3.059 1.00 79.81 217 GLU A CA 1
ATOM 1708 C C . GLU A 1 217 ? -14.895 8.720 1.605 1.00 79.81 217 GLU A C 1
ATOM 1710 O O . GLU A 1 217 ? -14.598 7.940 0.698 1.00 79.81 217 GLU A O 1
ATOM 1715 N N . GLY A 1 218 ? -15.264 9.981 1.371 1.00 61.84 218 GLY A N 1
ATOM 1716 C CA . GLY A 1 218 ? -15.397 10.536 0.028 1.00 61.84 218 GLY A CA 1
ATOM 1717 C C . GLY A 1 218 ? -16.634 10.031 -0.716 1.00 61.84 218 GLY A C 1
ATOM 1718 O O . GLY A 1 218 ? -16.506 9.488 -1.817 1.00 61.84 218 GLY A O 1
ATOM 1719 N N . LEU A 1 219 ? -17.816 10.235 -0.126 1.00 47.44 219 LEU A N 1
ATOM 1720 C CA . LEU A 1 219 ? -19.072 10.349 -0.880 1.00 47.44 219 LEU A CA 1
ATOM 1721 C C . LEU A 1 219 ? -19.263 11.777 -1.405 1.00 47.44 219 LEU A C 1
ATOM 1723 O O . LEU A 1 219 ? -18.936 12.732 -0.667 1.00 47.44 219 LEU A O 1
#

Foldseek 3Di:
DDDAPPPDPDADKFKAAPVRHTQAAQPPDPHGDDLVVNCVVVVDDSLPGDMDMDHPCVNVPDPDPDPDDDPPPVPVPDPVVLCPLLVQLLPDPFQVSNVVSLVVCVVLLVVLVLRDRGPGSVCSVVSSVSSCCCVPCVVCVVVVVVVCVVCPVVPNNVVCVVCVVVCCVVPHDDPDDQALVSVLVVDDDDDDDPPDPCVVVVVVVNVVVSVSRNVSRPD

Secondary structure (DSSP, 8-state):
-------SPSS-EEEE-TTS-B-SB-TTSSSBP-HHHHHHHHT--GGG---EEEEHHHHHT---------------TTHHHHHHHHHHHHT--SHHHHHHHHHHTHHHHHHTT------SGGGHHHHHHHHHHIIIIITTHHHHHHHHHHHHTTTHHHHHHH-HHHHHHHHS----PPPTTHHHHH-----PPTT-TTHHHHHHHHHHHHHHHHHHHT-

Radius of gyration: 25.93 Å; chains: 1; bounding box: 58×56×65 Å

Sequence (219 aa):
MRAFNKDMDEGPYILLYPDCSEVVNVPGSEKPFTLAEYKKDLGKAYARITLFICLEKHFRGGDDTSDSDSEIVITSRSTAKFNQADTVIENAASVDALREMTMRHSTMLQTAGCLRHVASVEEKKGIVSDYLQWYIIGRNSSVIDRFKEGLSALQFLNALQQHPTLLAPVLCHSEKRLTALELERLFKPDLSPPGSNRRLGESQTLGYWADYLLDCEGL

pLDDT: mean 78.31, std 16.33, range [30.81, 94.94]

Organism: Dissostichus eleginoides (NCBI:txid100907)